Protein AF-A0A382FPF5-F1 (afdb_monomer_lite)

Structure (mmCIF, N/CA/C/O backbone):
data_AF-A0A382FPF5-F1
#
_entry.id   AF-A0A382FPF5-F1
#
loop_
_atom_site.group_PDB
_atom_site.id
_atom_site.type_symbol
_atom_site.label_atom_id
_atom_site.label_alt_id
_atom_site.label_comp_id
_atom_site.label_asym_id
_atom_site.label_entity_id
_atom_site.label_seq_id
_atom_site.pdbx_PDB_ins_code
_atom_site.Cartn_x
_atom_site.Cartn_y
_atom_site.Cartn_z
_atom_site.occupancy
_atom_site.B_iso_or_equiv
_atom_site.auth_seq_id
_atom_site.auth_comp_id
_atom_site.auth_asym_id
_atom_site.auth_atom_id
_atom_site.pdbx_PDB_model_num
ATOM 1 N N . MET A 1 1 ? -4.152 -27.297 6.636 1.00 61.22 1 MET A N 1
ATOM 2 C CA . MET A 1 1 ? -5.321 -27.054 7.513 1.00 61.22 1 MET A CA 1
ATOM 3 C C . MET A 1 1 ? -4.923 -26.526 8.893 1.00 61.22 1 MET A C 1
ATOM 5 O O . MET A 1 1 ? -5.147 -25.351 9.129 1.00 61.22 1 MET A O 1
ATOM 9 N N . GLU A 1 2 ? -4.297 -27.302 9.793 1.00 78.12 2 GLU A N 1
ATOM 10 C CA . GLU A 1 2 ? -3.931 -26.793 11.141 1.00 78.12 2 GLU A CA 1
ATOM 11 C C . GLU A 1 2 ? -2.870 -25.676 11.097 1.00 78.12 2 GLU A C 1
ATOM 13 O O . GLU A 1 2 ? -3.002 -24.655 11.768 1.00 78.12 2 GLU A O 1
ATOM 18 N N . ARG A 1 3 ? -1.859 -25.819 10.226 1.00 80.06 3 ARG A N 1
ATOM 19 C CA . ARG A 1 3 ? -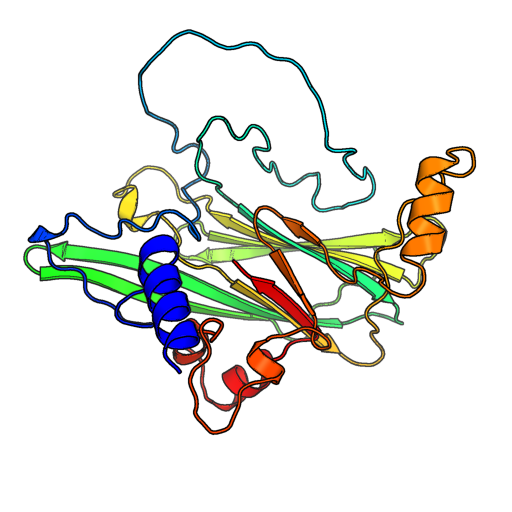0.848 -24.779 9.975 1.00 80.06 3 ARG A CA 1
ATOM 20 C C . ARG A 1 3 ? -1.475 -23.471 9.486 1.00 80.06 3 ARG A C 1
ATOM 22 O O . ARG A 1 3 ? -1.145 -22.417 10.011 1.00 80.06 3 ARG A O 1
ATOM 29 N N . ASP A 1 4 ? -2.352 -23.531 8.491 1.00 76.81 4 ASP A N 1
ATOM 30 C CA . ASP A 1 4 ? -2.906 -22.330 7.847 1.00 76.81 4 ASP A CA 1
ATOM 31 C C . ASP A 1 4 ? -3.826 -21.567 8.802 1.00 76.81 4 ASP A C 1
ATOM 33 O O . ASP A 1 4 ? -3.796 -20.339 8.843 1.00 76.81 4 ASP A O 1
ATOM 37 N N . LEU A 1 5 ? -4.560 -22.297 9.648 1.00 80.44 5 LEU A N 1
ATOM 38 C CA . LEU A 1 5 ? -5.343 -21.723 10.737 1.00 80.44 5 LEU A CA 1
ATOM 39 C C . LEU A 1 5 ? -4.452 -21.000 11.757 1.00 80.44 5 LEU A C 1
ATOM 41 O O . LEU A 1 5 ? -4.742 -19.861 12.116 1.00 80.44 5 LEU A O 1
ATOM 45 N N . LEU A 1 6 ? -3.354 -21.628 12.193 1.00 84.25 6 LEU A N 1
ATOM 46 C CA . LEU A 1 6 ? -2.393 -21.016 13.118 1.00 84.25 6 LEU A CA 1
ATOM 47 C C . LEU A 1 6 ? -1.757 -19.753 12.526 1.00 84.25 6 LEU A C 1
ATOM 49 O O . LEU A 1 6 ? -1.667 -18.733 13.206 1.00 84.25 6 LEU A O 1
ATOM 53 N N . VAL A 1 7 ? -1.346 -19.800 11.256 1.00 84.00 7 VAL A N 1
ATOM 54 C CA . VAL A 1 7 ? -0.761 -18.642 10.564 1.00 84.00 7 VAL A CA 1
ATOM 55 C C . VAL A 1 7 ? -1.797 -17.524 10.414 1.00 84.00 7 VAL A C 1
ATOM 57 O O . VAL A 1 7 ? -1.483 -16.369 10.687 1.00 84.00 7 VAL A O 1
ATOM 60 N N . SER A 1 8 ? -3.039 -17.853 10.052 1.00 81.44 8 SER A N 1
ATOM 61 C CA . SER A 1 8 ? -4.135 -16.884 9.945 1.00 81.44 8 SER A CA 1
ATOM 62 C C . SER A 1 8 ? -4.447 -16.214 11.290 1.00 81.44 8 SER A C 1
ATOM 64 O O . SER A 1 8 ? -4.524 -14.988 11.364 1.00 81.44 8 SER A O 1
ATOM 66 N N . GLN A 1 9 ? -4.535 -16.984 12.379 1.00 84.81 9 GLN A N 1
ATOM 67 C CA . GLN A 1 9 ? -4.752 -16.442 13.726 1.00 84.81 9 GLN A CA 1
ATOM 68 C C . GLN A 1 9 ? -3.588 -15.563 14.192 1.00 84.81 9 GLN A C 1
ATOM 70 O O . GLN A 1 9 ? -3.808 -14.500 14.774 1.00 84.81 9 GLN A O 1
ATOM 75 N N . LEU A 1 10 ? -2.347 -15.979 13.919 1.00 87.31 10 LEU A N 1
ATOM 76 C CA . LEU A 1 10 ? -1.164 -15.187 14.240 1.00 87.31 10 LEU A CA 1
ATOM 77 C C . LEU A 1 10 ? -1.161 -13.862 13.465 1.00 87.31 10 LEU A C 1
ATOM 79 O O . LEU A 1 10 ? -0.953 -12.812 14.072 1.00 87.31 10 LEU A O 1
ATOM 83 N N . ARG A 1 11 ? -1.475 -13.890 12.161 1.00 87.12 11 ARG A N 1
ATOM 84 C CA . ARG A 1 11 ? -1.636 -12.678 11.341 1.00 87.12 11 ARG A CA 1
ATOM 85 C C . ARG A 1 11 ? -2.725 -11.776 11.912 1.00 87.12 11 ARG A C 1
ATOM 87 O O . ARG A 1 11 ? -2.480 -10.591 12.105 1.00 87.12 11 ARG A O 1
ATOM 94 N N . GLY A 1 12 ? -3.890 -12.325 12.252 1.00 85.94 12 GLY A N 1
ATOM 95 C CA . GLY A 1 12 ? -4.979 -11.564 12.867 1.00 85.94 12 GLY A CA 1
ATOM 96 C C . GLY A 1 12 ? -4.564 -10.887 14.176 1.00 85.94 12 GLY A C 1
ATOM 97 O O . GLY A 1 12 ? -4.956 -9.755 14.432 1.00 85.94 12 GLY A O 1
ATOM 98 N N . ASN A 1 13 ? -3.727 -11.533 14.988 1.00 86.56 13 ASN A N 1
ATOM 99 C CA . ASN A 1 13 ? -3.269 -10.970 16.258 1.00 86.56 13 ASN A CA 1
ATOM 100 C C . ASN A 1 13 ? -2.153 -9.929 16.123 1.00 86.56 13 ASN A C 1
ATOM 102 O O . ASN A 1 13 ? -2.084 -9.030 16.958 1.00 86.56 13 ASN A O 1
ATOM 106 N N . ILE A 1 14 ? -1.295 -10.050 15.109 1.00 90.38 14 ILE A N 1
ATOM 107 C CA . ILE A 1 14 ? -0.139 -9.166 14.911 1.00 90.38 14 ILE A CA 1
ATOM 108 C C . ILE A 1 14 ? -0.485 -7.991 13.988 1.00 90.38 14 ILE A C 1
ATOM 110 O O . ILE A 1 14 ? -0.218 -6.842 14.334 1.00 90.38 14 ILE A O 1
ATOM 114 N N . LEU A 1 15 ? -1.076 -8.279 12.830 1.00 90.44 15 LEU A N 1
ATOM 115 C CA . LEU A 1 15 ? -1.381 -7.320 11.767 1.00 90.44 15 LEU A CA 1
ATOM 116 C C . LEU A 1 15 ? -2.844 -6.860 11.811 1.00 90.44 15 LEU A C 1
ATOM 118 O O . LEU A 1 15 ? -3.136 -5.686 11.589 1.00 90.44 15 LEU A O 1
ATOM 122 N N . GLY A 1 16 ? -3.761 -7.786 12.097 1.00 90.50 16 GLY A N 1
ATOM 123 C CA . GLY A 1 16 ? -5.197 -7.545 11.993 1.00 90.50 16 GLY A CA 1
ATOM 124 C C . GLY A 1 16 ? -5.696 -7.352 10.553 1.00 90.50 16 GLY A C 1
ATOM 125 O O . GLY A 1 16 ? -4.941 -7.535 9.599 1.00 90.50 16 GLY A O 1
ATOM 126 N N . PRO A 1 17 ? -6.972 -6.967 10.386 1.00 92.75 17 PRO A N 1
ATOM 127 C CA . PRO A 1 17 ? -8.005 -6.967 11.426 1.00 92.75 17 PRO A CA 1
ATOM 128 C C . PRO A 1 17 ? -8.424 -8.403 11.803 1.00 92.75 17 PRO A C 1
ATOM 130 O O . PRO A 1 17 ? -8.388 -9.299 10.961 1.00 92.75 17 PRO A O 1
ATOM 133 N N . ARG A 1 18 ? -8.841 -8.647 13.054 1.00 90.06 18 ARG A N 1
ATOM 134 C CA . ARG A 1 18 ? -9.308 -9.980 13.502 1.00 90.06 18 ARG A CA 1
ATOM 135 C C . ARG A 1 18 ? -10.737 -10.260 13.037 1.00 90.06 18 ARG A C 1
ATOM 137 O O . ARG A 1 18 ? -11.060 -11.385 12.674 1.00 90.06 18 ARG A O 1
ATOM 144 N N . GLY A 1 19 ? -11.585 -9.235 13.057 1.00 88.56 19 GLY A N 1
ATOM 145 C CA . GLY A 1 19 ? -13.004 -9.286 12.692 1.00 88.56 19 GLY A CA 1
ATOM 146 C C . GLY A 1 19 ? -13.309 -8.980 11.222 1.00 88.56 19 GLY A C 1
ATOM 147 O O . GLY A 1 19 ? -14.453 -8.667 10.908 1.00 88.56 19 GLY A O 1
ATOM 148 N N . GLY A 1 20 ? -12.313 -9.032 10.332 1.00 90.94 20 GLY A N 1
ATOM 149 C CA . GLY A 1 20 ? -12.490 -8.735 8.906 1.00 90.94 20 GLY A CA 1
ATOM 150 C C . GLY A 1 20 ? -12.523 -7.238 8.568 1.00 90.94 20 GLY A C 1
ATOM 151 O O . GLY A 1 20 ? -12.141 -6.386 9.372 1.00 90.94 20 GLY A O 1
ATOM 152 N N . ASN A 1 21 ? -12.952 -6.912 7.346 1.00 93.06 21 ASN A N 1
ATOM 153 C CA . ASN A 1 21 ? -12.856 -5.563 6.767 1.00 93.06 21 ASN A CA 1
ATOM 154 C C . ASN A 1 21 ? -13.668 -4.493 7.525 1.00 93.06 21 ASN A C 1
ATOM 156 O O . ASN A 1 21 ? -13.272 -3.330 7.531 1.00 93.06 21 ASN A O 1
ATOM 160 N N . VAL A 1 22 ? -14.751 -4.874 8.205 1.00 94.69 22 VAL A N 1
ATOM 161 C CA . VAL A 1 22 ? -15.620 -3.979 8.999 1.00 94.69 22 VAL A CA 1
ATOM 162 C C . VAL A 1 22 ? -15.640 -4.349 10.489 1.00 94.69 22 VAL A C 1
ATOM 164 O O . VAL A 1 22 ? -16.678 -4.321 11.142 1.00 94.69 22 VAL A O 1
ATOM 167 N N . GLU A 1 23 ? -14.482 -4.732 11.032 1.00 94.69 23 GLU A N 1
ATOM 168 C CA . GLU A 1 23 ? -14.320 -5.117 12.439 1.00 94.69 23 GLU A CA 1
ATOM 169 C C . GLU A 1 23 ? -14.876 -4.084 13.441 1.00 94.69 23 GLU A C 1
ATOM 171 O O . GLU A 1 23 ? -14.679 -2.874 13.308 1.00 94.69 23 GLU A O 1
ATOM 176 N N . THR A 1 24 ? -15.479 -4.588 14.522 1.00 94.50 24 THR A N 1
ATOM 177 C CA . THR A 1 24 ? -15.824 -3.813 15.721 1.00 94.50 24 THR A CA 1
ATOM 178 C C . THR A 1 24 ? -15.001 -4.292 16.918 1.00 94.50 24 THR A C 1
ATOM 180 O O . THR A 1 24 ? -14.895 -5.493 17.178 1.00 94.50 24 THR A O 1
ATOM 183 N N . ILE A 1 25 ? -14.426 -3.352 17.668 1.00 93.44 25 ILE A N 1
ATOM 184 C CA . ILE A 1 25 ? -13.633 -3.612 18.871 1.00 93.44 25 ILE A CA 1
ATOM 185 C C . ILE A 1 25 ? -14.373 -3.045 20.077 1.00 93.44 25 ILE A C 1
ATOM 187 O O . ILE A 1 25 ? -14.490 -1.833 20.221 1.00 93.44 25 ILE A O 1
ATOM 191 N N . ASP A 1 26 ? -14.812 -3.933 20.966 1.00 91.00 26 ASP A N 1
ATOM 192 C CA . ASP A 1 26 ? -15.458 -3.571 22.226 1.00 91.00 26 ASP A CA 1
ATOM 193 C C . ASP A 1 26 ? -14.557 -2.667 23.087 1.00 91.00 26 ASP A C 1
ATOM 195 O O . ASP A 1 26 ? -13.343 -2.878 23.191 1.00 91.00 26 ASP A O 1
ATOM 199 N N . ARG A 1 27 ? -15.160 -1.679 23.754 1.00 85.94 27 ARG A N 1
ATOM 200 C CA . ARG A 1 27 ? -14.470 -0.735 24.641 1.00 85.94 27 ARG A CA 1
ATOM 201 C C . ARG A 1 27 ? -13.616 -1.418 25.714 1.00 85.94 27 ARG A C 1
ATOM 203 O O . ARG A 1 27 ? -12.549 -0.906 26.051 1.00 85.94 27 ARG A O 1
ATOM 210 N N . SER A 1 28 ? -14.050 -2.563 26.238 1.00 86.06 28 SER A N 1
ATOM 211 C CA . SER A 1 28 ? -13.315 -3.355 27.235 1.00 86.06 28 SER A CA 1
ATOM 212 C C . SER A 1 28 ? -11.932 -3.812 26.758 1.00 86.06 28 SER A C 1
ATOM 214 O O . SER A 1 28 ? -11.064 -4.082 27.586 1.00 86.06 28 SER A O 1
ATOM 216 N N . LYS A 1 29 ? -11.700 -3.851 25.438 1.00 84.31 29 LYS A N 1
ATOM 217 C CA . LYS A 1 29 ? -10.418 -4.221 24.822 1.00 84.31 29 LYS A CA 1
ATOM 218 C C . LYS A 1 29 ? -9.473 -3.034 24.600 1.00 84.31 29 LYS A C 1
ATOM 220 O O . LYS A 1 29 ? -8.348 -3.240 24.170 1.00 84.31 29 LYS A O 1
ATOM 225 N N . GLY A 1 30 ? -9.898 -1.799 24.880 1.00 81.81 30 GLY A N 1
ATOM 226 C CA . GLY A 1 30 ? -9.035 -0.609 24.831 1.00 81.81 30 GLY A CA 1
ATOM 227 C C . GLY A 1 30 ? -8.746 -0.029 23.436 1.00 81.81 30 GLY A C 1
ATOM 228 O O . GLY A 1 30 ? -8.185 1.063 23.359 1.00 81.81 30 GLY A O 1
ATOM 229 N N . GLY A 1 31 ? -9.164 -0.696 22.352 1.00 86.56 31 GLY A N 1
ATOM 230 C CA . GLY A 1 31 ? -9.021 -0.230 20.964 1.00 86.56 31 GLY A CA 1
ATOM 231 C C . GLY A 1 31 ? -8.148 -1.143 20.091 1.00 86.56 31 GLY A C 1
ATOM 232 O O . GLY A 1 31 ? -7.811 -2.246 20.516 1.00 86.56 31 GLY A O 1
ATOM 233 N N . PRO A 1 32 ? -7.812 -0.726 18.854 1.00 89.44 32 PRO A N 1
ATOM 234 C CA . PRO A 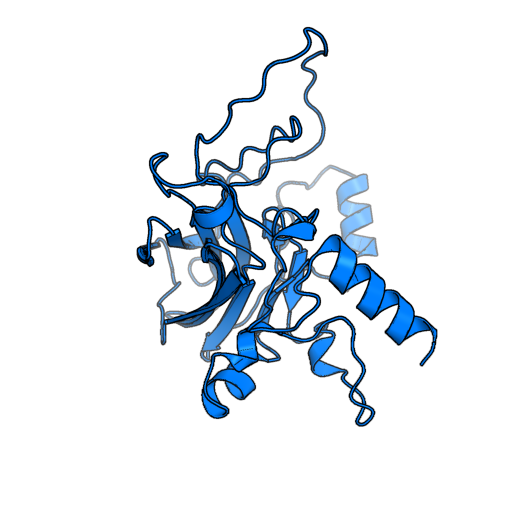1 32 ? -6.964 -1.512 17.960 1.00 89.44 32 PRO A CA 1
ATOM 235 C C . PRO A 1 32 ? -5.526 -1.593 18.494 1.00 89.44 32 PRO A C 1
ATOM 237 O O . PRO A 1 32 ? -4.805 -0.596 18.535 1.00 89.44 32 PRO A O 1
ATOM 240 N N . ASP A 1 33 ? -5.112 -2.800 18.877 1.00 89.12 33 ASP A N 1
ATOM 241 C CA . ASP A 1 33 ? -3.841 -3.123 19.542 1.00 89.12 33 ASP A CA 1
ATOM 242 C C . ASP A 1 33 ? -2.846 -3.868 18.632 1.00 89.12 33 ASP A C 1
ATOM 244 O O . ASP A 1 33 ? -1.934 -4.544 19.108 1.00 89.12 33 ASP A O 1
ATOM 248 N N . TYR A 1 34 ? -3.014 -3.745 17.315 1.00 91.56 34 TYR A N 1
ATOM 249 C CA . TYR A 1 34 ? -2.137 -4.375 16.328 1.00 91.56 34 TYR A CA 1
ATOM 250 C C . TYR A 1 34 ? -0.696 -3.872 16.435 1.00 91.56 34 TYR A C 1
ATOM 252 O O . TYR A 1 34 ? -0.445 -2.686 16.658 1.00 91.56 34 TYR A O 1
ATOM 260 N N . ILE A 1 35 ? 0.249 -4.797 16.263 1.00 87.50 35 ILE A N 1
ATOM 261 C CA . ILE A 1 35 ? 1.688 -4.570 16.448 1.00 87.50 35 ILE A CA 1
ATOM 262 C C . ILE A 1 35 ? 2.321 -4.005 15.172 1.00 87.50 35 ILE A C 1
ATOM 264 O O . ILE A 1 35 ? 3.255 -3.210 15.253 1.00 87.50 35 ILE A O 1
ATOM 268 N N . VAL A 1 36 ? 1.809 -4.387 13.999 1.00 89.62 36 VAL A N 1
ATOM 269 C CA . VAL A 1 36 ? 2.322 -3.960 12.686 1.00 89.62 36 VAL A CA 1
ATOM 270 C C . VAL A 1 36 ? 1.187 -3.544 11.752 1.00 89.62 36 VAL A C 1
ATOM 272 O O . VAL A 1 36 ? 0.010 -3.664 12.089 1.00 89.62 36 VAL A O 1
ATOM 275 N N . GLY A 1 37 ? 1.548 -3.051 10.565 1.00 91.94 37 GLY A N 1
ATOM 276 C CA . GLY A 1 37 ? 0.588 -2.651 9.539 1.00 91.94 37 GLY A CA 1
ATOM 277 C C . GLY A 1 37 ? -0.216 -1.430 9.918 1.00 91.94 37 GLY A C 1
ATOM 278 O O . GLY A 1 37 ? -1.430 -1.409 9.758 1.00 91.94 37 GLY A O 1
ATOM 279 N N . PHE A 1 38 ? 0.445 -0.404 10.437 1.00 93.75 38 PHE A N 1
ATOM 280 C CA . PHE A 1 38 ? -0.188 0.883 10.642 1.00 93.75 38 PHE A CA 1
ATOM 281 C C . PHE A 1 38 ? 0.789 2.030 10.411 1.00 93.75 38 PHE A C 1
ATOM 283 O O . PHE A 1 38 ? 1.996 1.865 10.580 1.00 93.75 38 PHE A O 1
ATOM 290 N N . LEU A 1 39 ? 0.246 3.189 10.040 1.00 93.19 39 LEU A N 1
ATOM 291 C CA . LEU A 1 39 ? 0.979 4.436 9.878 1.00 93.19 39 LEU A CA 1
ATOM 292 C C . LEU A 1 39 ? 0.496 5.445 10.915 1.00 93.19 39 LEU A C 1
ATOM 294 O O . LEU A 1 39 ? -0.671 5.856 10.903 1.00 93.19 39 LEU A O 1
ATOM 298 N N . ASP A 1 40 ? 1.394 5.861 11.799 1.00 91.25 40 ASP A N 1
ATOM 299 C CA . ASP A 1 40 ? 1.142 6.960 12.721 1.00 91.25 40 ASP A CA 1
ATOM 300 C C . ASP A 1 40 ? 1.188 8.309 11.984 1.00 91.25 40 ASP A C 1
ATOM 302 O O . ASP A 1 40 ? 1.881 8.452 10.975 1.00 91.25 40 ASP A O 1
ATOM 306 N N . PRO A 1 41 ? 0.479 9.333 12.486 1.00 89.44 41 PRO A N 1
ATOM 307 C CA . PRO A 1 41 ? 0.604 10.682 11.954 1.00 89.44 41 PRO A CA 1
ATOM 308 C C . PRO A 1 41 ? 2.047 11.185 12.029 1.00 89.44 41 PRO A C 1
ATOM 310 O O . PRO A 1 41 ? 2.710 11.039 13.066 1.00 89.44 41 PRO A O 1
ATOM 313 N N . LEU A 1 42 ? 2.516 11.811 10.949 1.00 82.06 42 LEU A N 1
ATOM 314 C CA . LEU A 1 42 ? 3.829 12.444 10.876 1.00 82.06 42 LEU A CA 1
ATOM 315 C C . LEU A 1 42 ? 4.004 13.445 12.032 1.00 82.06 42 LEU A C 1
ATOM 317 O O . LEU A 1 42 ? 3.192 14.350 12.212 1.00 82.06 42 LEU A O 1
ATOM 321 N N . GLY A 1 43 ? 5.067 13.278 12.825 1.00 67.88 43 GLY A N 1
ATOM 322 C CA . GLY A 1 43 ? 5.370 14.150 13.968 1.00 67.88 43 GLY A CA 1
ATOM 323 C C . GLY A 1 43 ? 4.636 13.819 15.278 1.00 67.88 43 GLY A C 1
ATOM 324 O O . GLY A 1 43 ? 4.749 14.577 16.236 1.00 67.88 43 GLY A O 1
ATOM 325 N N . SER A 1 44 ? 3.918 12.692 15.379 1.00 56.59 44 SER A N 1
ATOM 326 C CA . SER A 1 44 ? 3.175 12.287 16.594 1.00 56.59 44 SER A CA 1
ATOM 327 C C . SER A 1 44 ? 4.029 11.740 17.760 1.00 56.59 44 SER A C 1
ATOM 329 O O . SER A 1 44 ? 3.518 11.048 18.649 1.00 56.59 44 SER A O 1
ATOM 331 N N . THR A 1 45 ? 5.331 12.035 17.796 1.00 52.31 45 THR A N 1
ATOM 332 C CA . THR A 1 45 ? 6.249 11.567 18.843 1.00 52.31 45 THR A CA 1
ATOM 333 C C . THR A 1 45 ? 6.123 12.403 20.116 1.00 52.31 45 THR A C 1
ATOM 335 O O . THR A 1 45 ? 6.837 13.382 20.310 1.00 52.31 45 THR A O 1
ATOM 338 N N . GLN A 1 46 ? 5.251 11.968 21.023 1.00 42.28 46 GLN A N 1
ATOM 339 C CA . GLN A 1 46 ? 5.456 12.148 22.459 1.00 42.28 46 GLN A CA 1
ATOM 340 C C . GLN A 1 46 ? 5.380 10.785 23.151 1.00 42.28 46 GLN A C 1
ATOM 342 O O . GLN A 1 46 ? 4.309 10.189 23.271 1.00 42.28 46 GLN A O 1
ATOM 347 N N . ARG A 1 47 ? 6.533 10.304 23.621 1.00 38.75 47 ARG A N 1
ATOM 348 C CA . ARG A 1 47 ? 6.638 9.467 24.817 1.00 38.75 47 ARG A CA 1
ATOM 349 C C . ARG A 1 47 ? 7.954 9.782 25.523 1.00 38.75 47 ARG A C 1
ATOM 351 O O . ARG A 1 47 ? 9.017 9.721 24.919 1.00 38.75 47 ARG A O 1
ATOM 358 N N . GLU A 1 48 ? 7.827 10.150 26.792 1.00 43.59 48 GLU A N 1
ATOM 359 C CA . GLU A 1 48 ? 8.889 10.250 27.789 1.00 43.59 48 GLU A CA 1
ATOM 360 C C . GLU A 1 48 ? 9.390 8.841 28.130 1.00 43.59 48 GLU A C 1
ATOM 362 O O . GLU A 1 48 ? 8.572 7.987 28.470 1.00 43.59 48 GLU A O 1
ATOM 367 N N . THR A 1 49 ? 10.697 8.583 28.029 1.00 31.25 49 THR A N 1
ATOM 368 C CA . THR A 1 49 ? 11.560 7.968 29.065 1.00 31.25 49 THR A CA 1
ATOM 369 C C . THR A 1 49 ? 12.892 7.502 28.475 1.00 31.25 49 THR A C 1
ATOM 371 O O . THR A 1 49 ? 12.917 6.797 27.473 1.00 31.25 49 THR A O 1
ATOM 374 N N . GLY A 1 50 ? 13.972 7.836 29.189 1.00 27.03 50 GLY A N 1
ATOM 375 C CA . GLY A 1 50 ? 15.204 7.048 29.243 1.00 27.03 50 GLY A CA 1
ATOM 376 C C . GLY A 1 50 ? 16.338 7.515 28.342 1.00 27.03 50 GLY A C 1
ATOM 377 O O . GLY A 1 50 ? 16.451 7.052 27.216 1.00 27.03 50 GLY A O 1
ATOM 378 N N . ASP A 1 51 ? 17.209 8.367 28.887 1.00 36.34 51 ASP A N 1
ATOM 379 C CA . ASP A 1 51 ? 18.610 8.462 28.466 1.00 36.34 51 ASP A CA 1
ATOM 380 C C . ASP A 1 51 ? 19.222 7.056 28.382 1.00 36.34 51 ASP A C 1
ATOM 382 O O . ASP A 1 51 ? 19.319 6.368 29.396 1.00 36.34 51 ASP A O 1
ATOM 386 N N . GLU A 1 52 ? 19.594 6.633 27.177 1.00 34.03 52 GLU A N 1
ATOM 387 C CA . GLU A 1 52 ? 20.883 6.038 26.798 1.00 34.03 52 GLU A CA 1
ATOM 388 C C . GLU A 1 52 ? 20.803 5.570 25.329 1.00 34.03 52 GLU A C 1
ATOM 390 O O . GLU A 1 52 ? 19.721 5.428 24.768 1.00 34.03 52 GLU A O 1
ATOM 395 N N . PHE A 1 53 ? 21.970 5.280 24.748 1.00 26.30 53 PHE A N 1
ATOM 396 C CA . PHE A 1 53 ? 22.206 4.520 23.507 1.00 26.30 53 PHE A CA 1
ATOM 397 C C . PHE A 1 53 ? 22.588 5.294 22.231 1.00 26.30 53 PHE A C 1
ATOM 399 O O . PHE A 1 53 ? 21.792 5.594 21.351 1.00 26.30 53 PHE A O 1
ATOM 406 N N . ILE A 1 54 ? 23.902 5.552 22.167 1.00 26.16 54 ILE A N 1
ATOM 407 C CA . ILE A 1 54 ? 24.852 5.203 21.092 1.00 26.16 54 ILE A CA 1
ATOM 408 C C . ILE A 1 54 ? 24.314 5.290 19.655 1.00 26.16 54 ILE A C 1
ATOM 410 O O . ILE A 1 54 ? 23.668 4.385 19.135 1.00 26.16 54 ILE A O 1
ATOM 414 N N . SER A 1 55 ? 24.743 6.357 18.984 1.00 34.88 55 SER A N 1
ATOM 415 C CA . SER A 1 55 ? 24.777 6.491 17.531 1.00 34.88 55 SER A CA 1
ATOM 416 C C . SER A 1 55 ? 26.014 5.789 16.965 1.00 34.88 55 SER A C 1
ATOM 418 O O . SER A 1 55 ? 27.115 6.309 17.125 1.00 34.88 55 SER A O 1
ATOM 420 N N . GLU A 1 56 ? 25.831 4.694 16.227 1.00 29.22 56 GLU A N 1
ATOM 421 C CA . GLU A 1 56 ? 26.792 4.210 15.226 1.00 29.22 56 GLU A CA 1
ATOM 422 C C . GLU A 1 56 ? 26.044 3.661 13.998 1.00 29.22 56 GLU A C 1
ATOM 424 O O . GLU A 1 56 ? 25.201 2.772 14.086 1.00 29.22 56 GLU A O 1
ATOM 429 N N . HIS A 1 57 ? 26.338 4.246 12.836 1.00 43.47 57 HIS A N 1
ATOM 430 C CA . HIS A 1 57 ? 25.831 3.851 11.525 1.00 43.47 57 HIS A CA 1
ATOM 431 C C . HIS A 1 57 ? 26.263 2.427 11.139 1.00 43.47 57 HIS A C 1
ATOM 433 O O . HIS A 1 57 ? 27.458 2.149 11.164 1.00 43.47 57 HIS A O 1
ATOM 439 N N . ALA A 1 58 ? 25.347 1.583 10.642 1.00 28.16 58 ALA A N 1
ATOM 440 C CA . ALA A 1 58 ? 25.694 0.466 9.750 1.00 28.16 58 ALA A CA 1
ATOM 441 C C . ALA A 1 58 ? 24.457 -0.167 9.074 1.00 28.16 58 ALA A C 1
ATOM 443 O O . ALA A 1 58 ? 23.622 -0.757 9.752 1.00 28.16 58 ALA A O 1
ATOM 444 N N . GLY A 1 59 ? 24.385 -0.141 7.731 1.00 28.28 59 GLY A N 1
ATOM 445 C CA . GLY A 1 59 ? 23.781 -1.266 6.991 1.00 28.28 59 GLY A CA 1
ATOM 446 C C . GLY A 1 59 ? 22.890 -1.002 5.771 1.00 28.28 59 GLY A C 1
ATOM 447 O O . GLY A 1 59 ? 22.594 -1.957 5.053 1.00 28.28 59 GLY A O 1
ATOM 448 N N . HIS A 1 60 ? 22.469 0.226 5.467 1.00 37.34 60 HIS A N 1
ATOM 449 C CA . HIS A 1 60 ? 21.766 0.496 4.207 1.00 37.34 60 HIS A CA 1
ATOM 450 C C . HIS A 1 60 ? 22.585 1.435 3.335 1.00 37.34 60 HIS A C 1
ATOM 452 O O . HIS A 1 60 ? 22.701 2.622 3.612 1.00 37.34 60 HIS A O 1
ATOM 458 N N . ARG A 1 61 ? 23.163 0.874 2.264 1.00 37.62 61 ARG A N 1
ATOM 459 C CA . ARG A 1 61 ? 23.488 1.661 1.077 1.00 37.62 61 ARG A CA 1
ATOM 460 C C . ARG A 1 61 ? 22.150 2.214 0.581 1.00 37.62 61 ARG A C 1
ATOM 462 O O . ARG A 1 61 ? 21.356 1.457 0.025 1.00 37.62 61 ARG A O 1
ATOM 469 N N . SER A 1 62 ? 21.860 3.475 0.888 1.00 44.41 62 SER A N 1
ATOM 470 C CA . SER A 1 62 ? 20.836 4.233 0.179 1.00 44.41 62 SER A CA 1
ATOM 471 C C . SER A 1 62 ? 21.195 4.172 -1.301 1.00 44.41 62 SER A C 1
ATOM 473 O O . SER A 1 62 ? 22.348 4.406 -1.663 1.00 44.41 62 SER A O 1
ATOM 475 N N . ASP A 1 63 ? 20.254 3.754 -2.144 1.00 53.97 63 ASP A N 1
ATOM 476 C CA . ASP A 1 63 ? 20.431 3.876 -3.584 1.00 53.97 63 ASP A CA 1
ATOM 477 C C . ASP A 1 63 ? 20.113 5.339 -3.925 1.00 53.97 63 ASP A C 1
ATOM 479 O O . ASP A 1 63 ? 18.937 5.712 -3.909 1.00 53.97 63 ASP A O 1
ATOM 483 N N . PRO A 1 64 ? 21.120 6.183 -4.226 1.00 49.16 64 PRO A N 1
ATOM 484 C CA . PRO A 1 64 ? 20.906 7.607 -4.478 1.00 49.16 64 PRO A CA 1
ATOM 485 C C . PRO A 1 64 ? 20.071 7.856 -5.743 1.00 49.16 64 PRO A C 1
ATOM 487 O O . PRO A 1 64 ? 19.698 8.995 -6.020 1.00 49.16 64 PRO A O 1
ATOM 490 N N . THR A 1 65 ? 19.796 6.809 -6.529 1.00 52.75 65 THR A N 1
ATOM 491 C CA . THR A 1 65 ? 18.939 6.858 -7.712 1.00 52.75 65 THR A CA 1
ATOM 492 C C . THR A 1 65 ? 17.491 6.442 -7.422 1.00 52.75 65 THR A C 1
ATOM 494 O O . THR A 1 65 ? 16.679 6.412 -8.344 1.00 52.75 65 THR A O 1
ATOM 497 N N . ASP A 1 66 ? 17.116 6.075 -6.185 1.00 59.03 66 ASP A N 1
ATOM 498 C CA . ASP A 1 66 ? 15.710 5.822 -5.825 1.00 59.03 66 ASP A CA 1
ATOM 499 C C . ASP A 1 66 ? 14.980 7.156 -5.587 1.00 59.03 66 ASP A C 1
ATOM 501 O O . ASP A 1 66 ? 15.270 7.847 -4.609 1.00 59.03 66 ASP A O 1
ATOM 505 N N . PRO A 1 67 ? 13.986 7.539 -6.416 1.00 54.22 67 PRO A N 1
ATOM 506 C CA . PRO A 1 67 ? 13.225 8.769 -6.188 1.00 54.22 67 PRO A CA 1
ATOM 507 C C . PRO A 1 67 ? 12.385 8.717 -4.894 1.00 54.22 67 PRO A C 1
ATOM 509 O O . PRO A 1 67 ? 11.846 9.740 -4.442 1.00 54.22 67 PRO A O 1
ATOM 512 N N . GLY A 1 68 ? 12.278 7.536 -4.277 1.00 52.25 68 GLY A N 1
ATOM 513 C CA . GLY A 1 68 ? 11.733 7.313 -2.947 1.00 52.25 68 GLY A CA 1
ATOM 514 C C . GLY A 1 68 ? 12.634 7.740 -1.788 1.00 52.25 68 GLY A C 1
ATOM 515 O O . GLY A 1 68 ? 12.106 8.010 -0.715 1.00 52.25 68 GLY A O 1
ATOM 516 N N . ASP A 1 69 ? 13.942 7.913 -2.000 1.00 53.81 69 ASP A N 1
ATOM 517 C CA . ASP A 1 69 ? 14.908 8.266 -0.942 1.00 53.81 69 ASP A CA 1
ATOM 518 C C . ASP A 1 69 ? 14.695 9.701 -0.402 1.00 53.81 69 ASP A C 1
ATOM 520 O O . ASP A 1 69 ? 15.123 10.053 0.693 1.00 53.81 69 ASP A O 1
ATOM 524 N N . HIS A 1 70 ? 13.958 10.548 -1.139 1.00 46.91 70 HIS A N 1
ATOM 525 C CA . HIS A 1 70 ? 13.538 11.883 -0.680 1.00 46.91 70 HIS A CA 1
ATOM 526 C C . HIS A 1 70 ? 12.212 11.891 0.098 1.00 46.91 70 HIS A C 1
ATOM 528 O O . HIS A 1 70 ? 11.740 12.954 0.512 1.00 46.91 70 HIS A O 1
ATOM 534 N N . VAL A 1 71 ? 11.521 10.754 0.223 1.00 49.91 71 VAL A N 1
ATOM 535 C CA . VAL A 1 71 ? 10.490 10.619 1.257 1.00 49.91 71 VAL A CA 1
ATOM 536 C C . VAL A 1 71 ? 11.263 10.451 2.555 1.00 49.91 71 VAL A C 1
ATOM 538 O O . VAL A 1 71 ? 12.105 9.568 2.635 1.00 49.91 71 VAL A O 1
ATOM 541 N N . VAL A 1 72 ? 11.025 11.312 3.552 1.00 50.84 72 VAL A N 1
ATOM 542 C CA . VAL A 1 72 ? 11.616 11.130 4.886 1.00 50.84 72 VAL A CA 1
ATOM 543 C C . VAL A 1 72 ? 10.993 9.874 5.485 1.00 50.84 72 VAL A C 1
ATOM 545 O O . VAL A 1 72 ? 9.979 9.913 6.180 1.00 50.84 72 VAL A O 1
ATOM 548 N N . ILE A 1 73 ? 11.572 8.741 5.123 1.00 50.97 73 ILE A N 1
ATOM 549 C CA . ILE A 1 73 ? 11.439 7.487 5.822 1.00 50.97 73 ILE A CA 1
ATOM 550 C C . ILE A 1 73 ? 12.287 7.716 7.063 1.00 50.97 73 ILE A C 1
ATOM 552 O O . ILE A 1 73 ? 13.498 7.895 6.956 1.00 50.97 73 ILE A O 1
ATOM 556 N N . ASP A 1 74 ? 11.651 7.815 8.227 1.00 48.22 74 ASP A N 1
ATOM 557 C CA . ASP A 1 74 ? 12.377 7.838 9.494 1.00 48.22 74 ASP A CA 1
ATOM 558 C C . ASP A 1 74 ? 13.018 6.451 9.661 1.00 48.22 74 ASP A C 1
ATOM 560 O O . ASP A 1 74 ? 12.439 5.528 10.229 1.00 48.22 74 ASP A O 1
ATOM 564 N N . THR A 1 75 ? 14.170 6.251 9.015 1.00 42.16 75 THR A N 1
ATOM 565 C CA . THR A 1 75 ? 14.942 5.004 9.046 1.00 42.16 75 THR A CA 1
ATOM 566 C C . THR A 1 75 ? 15.603 4.800 10.400 1.00 42.16 75 THR A C 1
ATOM 568 O O . THR A 1 75 ? 16.100 3.709 10.680 1.00 42.16 75 THR A O 1
ATOM 571 N N . ASN A 1 76 ? 15.585 5.823 11.259 1.00 43.59 76 ASN A N 1
ATOM 572 C CA . ASN A 1 76 ? 15.849 5.662 12.671 1.00 43.59 76 ASN A CA 1
ATOM 573 C C . ASN A 1 76 ? 14.659 4.918 13.281 1.00 43.59 76 ASN A C 1
ATOM 575 O O . ASN A 1 76 ? 13.714 5.508 13.805 1.00 43.59 76 ASN A O 1
ATOM 579 N N . PHE A 1 77 ? 14.718 3.587 13.218 1.00 49.56 77 PHE A N 1
ATOM 580 C CA . PHE A 1 77 ? 13.849 2.694 13.976 1.00 49.56 77 PHE A CA 1
ATOM 581 C C . PHE A 1 77 ? 14.183 2.811 15.476 1.00 49.56 77 PHE A C 1
ATOM 583 O O . PHE A 1 77 ? 14.627 1.875 16.127 1.00 49.56 77 PHE A O 1
ATOM 590 N N . GLU A 1 78 ? 13.969 3.994 16.048 1.00 51.72 78 GLU A N 1
ATOM 591 C CA . GLU A 1 78 ? 14.061 4.313 17.476 1.00 51.72 78 GLU A CA 1
ATOM 592 C C . GLU A 1 78 ? 12.769 3.867 18.194 1.00 51.72 78 GLU A C 1
ATOM 594 O O . GLU A 1 78 ? 12.236 4.564 19.055 1.00 51.72 78 GLU A O 1
ATOM 599 N N . GLY A 1 79 ? 12.170 2.750 17.759 1.00 61.00 79 GLY A N 1
ATOM 600 C CA . GLY A 1 79 ? 10.854 2.294 18.222 1.00 61.00 79 GLY A CA 1
ATOM 601 C C . GLY A 1 79 ? 9.684 3.215 17.841 1.00 61.00 79 GLY A C 1
ATOM 602 O O . GLY A 1 79 ? 8.574 3.045 18.352 1.00 61.00 79 GLY A O 1
ATOM 603 N N . LYS A 1 80 ? 9.906 4.194 16.953 1.00 71.75 80 LYS A N 1
ATOM 604 C CA . LYS A 1 80 ? 8.866 5.092 16.440 1.00 71.75 80 LYS A CA 1
ATOM 605 C C . LYS A 1 80 ? 8.057 4.381 15.355 1.00 71.75 80 LYS A C 1
ATOM 607 O O . LYS A 1 80 ? 8.647 3.858 14.410 1.00 71.75 80 LYS A O 1
ATOM 612 N N . PRO A 1 81 ? 6.718 4.360 15.450 1.00 82.19 81 PRO A N 1
ATOM 613 C CA . PRO A 1 81 ? 5.916 3.805 14.378 1.00 82.19 81 PRO A CA 1
ATOM 614 C C . PRO A 1 81 ? 6.060 4.615 13.085 1.00 82.19 81 PRO A C 1
ATOM 616 O O . PRO A 1 81 ? 6.178 5.844 13.143 1.00 82.19 81 PRO A O 1
ATOM 619 N N . PRO A 1 82 ? 6.032 3.949 11.921 1.00 89.00 82 PRO A N 1
ATOM 620 C CA . PRO A 1 82 ? 6.235 4.618 10.649 1.00 89.00 82 PRO A CA 1
ATOM 621 C C . PRO A 1 82 ? 5.070 5.554 10.333 1.00 89.00 82 PRO A C 1
ATOM 623 O O . PRO A 1 82 ? 3.936 5.308 10.731 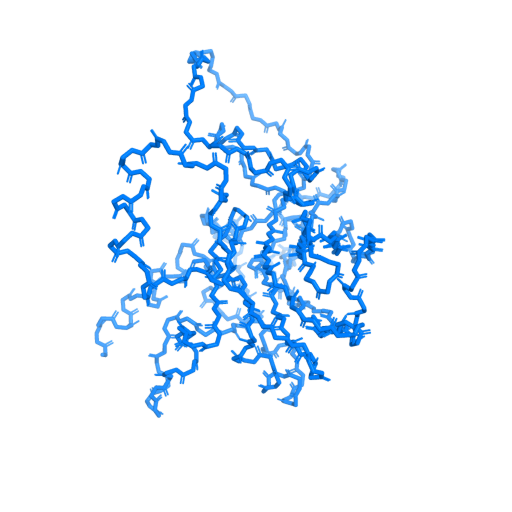1.00 89.00 82 PRO A O 1
ATOM 626 N N . SER A 1 83 ? 5.341 6.617 9.579 1.00 91.50 83 SER A N 1
ATOM 627 C CA . SER A 1 83 ? 4.307 7.515 9.035 1.00 91.50 83 SER A CA 1
ATOM 628 C C . SER A 1 83 ? 4.118 7.359 7.530 1.00 91.50 83 SER A C 1
ATOM 630 O O . SER A 1 83 ? 3.235 7.983 6.946 1.00 91.50 83 SER A O 1
ATOM 632 N N . SER A 1 84 ? 4.924 6.514 6.890 1.00 93.06 84 SER A N 1
ATOM 633 C CA . SER A 1 84 ? 4.792 6.183 5.480 1.00 93.06 84 SER A CA 1
ATOM 634 C C . SER A 1 84 ? 5.125 4.723 5.207 1.00 93.06 84 SER A C 1
ATOM 636 O O . SER A 1 84 ? 5.800 4.066 5.997 1.00 93.06 84 SER A O 1
ATOM 638 N N . MET A 1 85 ? 4.628 4.226 4.083 1.00 95.06 85 MET A N 1
ATOM 639 C CA . MET A 1 85 ? 5.030 2.958 3.484 1.00 95.06 85 MET A CA 1
ATOM 640 C C . MET A 1 85 ? 4.975 3.083 1.967 1.00 95.06 85 MET A C 1
ATOM 642 O O . MET A 1 85 ? 4.356 4.018 1.451 1.00 95.06 85 MET A O 1
ATOM 646 N N . GLY A 1 86 ? 5.603 2.163 1.244 1.00 96.50 86 GLY A N 1
ATOM 647 C CA . GLY A 1 86 ? 5.605 2.244 -0.209 1.00 96.50 86 GLY A CA 1
ATOM 648 C C . GLY A 1 86 ? 6.236 1.067 -0.926 1.00 96.50 86 GLY A C 1
ATOM 649 O O . GLY A 1 86 ? 6.673 0.094 -0.313 1.00 96.50 86 GLY A O 1
ATOM 650 N N . VAL A 1 87 ? 6.294 1.188 -2.247 1.00 95.94 87 VAL A N 1
ATOM 651 C CA . VAL A 1 87 ? 6.939 0.230 -3.142 1.00 95.94 87 VAL A CA 1
ATOM 652 C C . VAL A 1 87 ? 7.639 0.962 -4.284 1.00 95.94 87 VAL A C 1
ATOM 654 O O . VAL A 1 87 ? 7.076 1.891 -4.862 1.00 95.94 87 VAL A O 1
ATOM 657 N N . SER A 1 88 ? 8.858 0.531 -4.599 1.00 95.69 88 SER A N 1
ATOM 658 C CA . SER A 1 88 ? 9.607 0.934 -5.788 1.00 95.69 88 SER A CA 1
ATOM 659 C C . SER A 1 88 ? 9.758 -0.247 -6.743 1.00 95.69 88 SER A C 1
ATOM 661 O O . SER A 1 88 ? 9.949 -1.383 -6.307 1.00 95.69 88 SER A O 1
ATOM 663 N N . PHE A 1 89 ? 9.713 0.018 -8.041 1.00 95.19 89 PHE A N 1
ATOM 664 C CA . PHE A 1 89 ? 9.960 -0.957 -9.101 1.00 95.19 89 PHE A CA 1
ATOM 665 C C . PHE A 1 89 ? 10.495 -0.255 -10.355 1.00 95.19 89 PHE A C 1
ATOM 667 O O . PHE A 1 89 ? 10.555 0.974 -10.417 1.00 95.19 89 PHE A O 1
ATOM 674 N N . ILE A 1 90 ? 10.940 -1.027 -11.344 1.00 94.06 90 ILE A N 1
ATOM 675 C CA . ILE A 1 90 ? 11.456 -0.500 -12.611 1.00 94.06 90 ILE A CA 1
ATOM 676 C C . ILE A 1 90 ? 10.540 -0.963 -13.731 1.00 94.06 90 ILE A C 1
ATOM 678 O O . ILE A 1 90 ? 10.207 -2.144 -13.804 1.00 94.06 90 ILE A O 1
ATOM 682 N N . VAL A 1 91 ? 10.168 -0.037 -14.607 1.00 94.50 91 VAL A N 1
ATOM 683 C CA . VAL A 1 91 ? 9.397 -0.335 -15.811 1.00 94.50 91 VAL A CA 1
ATOM 684 C C . VAL A 1 91 ? 10.143 0.087 -17.062 1.00 94.50 91 VAL A C 1
ATOM 686 O O . VAL A 1 91 ? 10.863 1.086 -17.040 1.00 94.50 91 VAL A O 1
ATOM 689 N N . SER A 1 92 ? 9.932 -0.638 -18.152 1.00 92.94 92 SER A N 1
ATOM 690 C CA . SER A 1 92 ? 10.292 -0.210 -19.504 1.00 92.94 92 SER A CA 1
ATOM 691 C C . SER A 1 92 ? 9.051 -0.020 -20.364 1.00 92.94 92 SER A C 1
ATOM 693 O O . SER A 1 92 ? 8.032 -0.682 -20.167 1.00 92.94 92 SER A O 1
ATOM 695 N N . GLY A 1 93 ? 9.132 0.890 -21.332 1.00 87.81 93 GLY A N 1
ATOM 696 C CA . GLY A 1 93 ? 8.090 1.066 -22.339 1.00 87.81 93 GLY A CA 1
ATOM 697 C C . GLY A 1 93 ? 8.082 2.460 -22.954 1.00 87.81 93 GLY A C 1
ATOM 698 O O . GLY A 1 93 ? 8.641 3.410 -22.411 1.00 87.81 93 GLY A O 1
ATOM 699 N N . VAL A 1 94 ? 7.400 2.599 -24.091 1.00 83.88 94 VAL A N 1
ATOM 700 C CA . VAL A 1 94 ? 7.129 3.912 -24.690 1.00 83.88 94 VAL A CA 1
ATOM 701 C C . VAL A 1 94 ? 5.916 4.508 -23.981 1.00 83.88 94 VAL A C 1
ATOM 703 O O . VAL A 1 94 ? 4.816 3.985 -24.129 1.00 83.88 94 VAL A O 1
ATOM 706 N N . SER A 1 95 ? 6.124 5.586 -23.218 1.00 85.81 95 SER A N 1
ATOM 707 C CA . SER A 1 95 ? 5.092 6.218 -22.375 1.00 85.81 95 SER A CA 1
ATOM 708 C C . SER A 1 95 ? 4.388 5.215 -21.443 1.00 85.81 95 SER A C 1
ATOM 710 O O . SER A 1 95 ? 3.188 4.992 -21.586 1.00 85.81 95 SER A O 1
ATOM 712 N N . PRO A 1 96 ? 5.117 4.580 -20.505 1.00 92.00 96 PRO A N 1
ATOM 713 C CA . PRO A 1 96 ? 4.549 3.551 -19.645 1.00 92.00 96 PRO A CA 1
ATOM 714 C C . PRO A 1 96 ? 3.440 4.131 -18.763 1.00 92.00 96 PRO A C 1
ATOM 716 O O . PRO A 1 96 ? 3.606 5.191 -18.150 1.00 92.00 96 PRO A O 1
ATOM 719 N N . GLU A 1 97 ? 2.328 3.406 -18.688 1.00 94.75 97 GLU A N 1
ATOM 720 C CA . GLU A 1 97 ? 1.174 3.712 -17.847 1.00 94.75 97 GLU A CA 1
ATOM 721 C C . GLU A 1 97 ? 0.951 2.595 -16.823 1.00 94.75 97 GLU A C 1
ATOM 723 O O . GLU A 1 97 ? 1.233 1.421 -17.082 1.00 94.75 97 GLU A O 1
ATOM 728 N N . VAL A 1 98 ? 0.414 2.960 -15.660 1.00 96.62 98 VAL A N 1
ATOM 729 C CA . VAL A 1 98 ? 0.038 2.015 -14.602 1.00 96.62 98 VAL A CA 1
ATOM 730 C C . VAL A 1 98 ? -1.348 2.322 -14.044 1.00 96.62 98 VAL A C 1
ATOM 732 O O . VAL A 1 98 ? -1.801 3.467 -14.057 1.00 96.62 98 VAL A O 1
ATOM 735 N N . GLU A 1 99 ? -2.016 1.305 -13.515 1.00 97.44 99 GLU A N 1
ATOM 736 C CA . GLU A 1 99 ? -3.184 1.465 -12.648 1.00 97.44 99 GLU A CA 1
ATOM 737 C C . GLU A 1 99 ? -2.781 1.207 -11.210 1.00 97.44 99 GLU A C 1
ATOM 739 O O . GLU A 1 99 ? -2.041 0.268 -10.925 1.00 97.44 99 GLU A O 1
ATOM 744 N N . ILE A 1 100 ? -3.281 2.028 -10.294 1.00 98.19 100 ILE A N 1
ATOM 745 C CA . ILE A 1 100 ? -2.932 1.950 -8.880 1.00 98.19 100 ILE A CA 1
ATOM 746 C C . ILE A 1 100 ? -4.213 1.798 -8.079 1.00 98.19 100 ILE A C 1
ATOM 748 O O . ILE A 1 100 ? -5.099 2.643 -8.169 1.00 98.19 100 ILE A O 1
ATOM 752 N N . CYS A 1 101 ? -4.279 0.766 -7.247 1.00 98.50 101 CYS A N 1
ATOM 753 C CA . CYS A 1 101 ? -5.263 0.642 -6.187 1.00 98.50 101 CYS A CA 1
ATOM 754 C C . CYS A 1 101 ? -4.557 0.777 -4.840 1.00 98.50 101 CYS A C 1
ATOM 756 O O . CYS A 1 101 ? -3.626 0.029 -4.535 1.00 98.50 101 CYS A O 1
ATOM 758 N N . ALA A 1 102 ? -5.000 1.733 -4.032 1.00 98.19 102 ALA A N 1
ATOM 759 C CA . ALA A 1 102 ? -4.575 1.851 -2.649 1.00 98.19 102 ALA A CA 1
ATOM 760 C C . ALA A 1 102 ? -5.775 1.628 -1.727 1.00 98.19 102 ALA A C 1
ATOM 762 O O . ALA A 1 102 ? -6.820 2.250 -1.908 1.00 98.19 102 ALA A O 1
ATOM 763 N N . THR A 1 103 ? -5.614 0.760 -0.731 1.00 98.06 103 THR A N 1
ATOM 764 C CA . THR A 1 103 ? -6.616 0.493 0.311 1.00 98.06 103 THR A CA 1
ATOM 765 C C . THR A 1 103 ? -6.036 0.768 1.681 1.00 98.06 103 THR A C 1
ATOM 767 O O . THR A 1 103 ? -4.841 0.583 1.889 1.00 98.06 103 THR A O 1
ATOM 770 N N . TRP A 1 104 ? -6.868 1.199 2.620 1.00 97.38 104 TRP A N 1
ATOM 771 C CA . TRP A 1 104 ? -6.494 1.399 4.017 1.00 97.38 104 TRP A CA 1
ATOM 772 C C . TRP A 1 104 ? -7.742 1.403 4.897 1.00 97.38 104 TRP A C 1
ATOM 774 O O . TRP A 1 104 ? -8.865 1.395 4.400 1.00 97.38 104 TRP A O 1
ATOM 784 N N . ALA A 1 105 ? -7.564 1.496 6.212 1.00 96.81 105 ALA A N 1
ATOM 785 C CA . ALA A 1 105 ? -8.671 1.753 7.121 1.00 96.81 105 ALA A CA 1
ATOM 786 C C . ALA A 1 105 ? -8.319 2.716 8.248 1.00 96.81 105 ALA A C 1
ATOM 788 O O . ALA A 1 105 ? -7.151 2.968 8.551 1.00 96.81 105 ALA A O 1
ATOM 789 N N . ARG A 1 106 ? -9.359 3.228 8.904 1.00 95.38 106 ARG A N 1
ATOM 790 C CA . ARG A 1 106 ? -9.264 3.945 10.180 1.00 95.38 106 ARG A CA 1
ATOM 791 C C . ARG A 1 106 ? -10.275 3.366 11.159 1.00 95.38 106 ARG A C 1
ATOM 793 O O . ARG A 1 106 ? -11.327 2.885 10.748 1.00 95.38 106 ARG A O 1
ATOM 800 N N . TYR A 1 107 ? -9.965 3.424 12.449 1.00 94.81 107 TYR A N 1
ATOM 801 C CA . TYR A 1 107 ? -10.928 3.101 13.499 1.00 94.81 107 TYR A CA 1
ATOM 802 C C . TYR A 1 107 ? -11.535 4.391 14.031 1.00 94.81 107 TYR A C 1
ATOM 804 O O . TYR A 1 107 ? -10.799 5.290 14.435 1.00 94.81 107 TYR A O 1
ATOM 812 N N . LYS A 1 108 ? -12.863 4.478 14.061 1.00 92.56 108 LYS A N 1
ATOM 813 C CA . LYS A 1 108 ? -13.582 5.587 14.697 1.00 92.56 108 LYS A CA 1
ATOM 814 C C . LYS A 1 108 ? -14.149 5.156 16.036 1.00 92.56 108 LYS A C 1
ATOM 816 O O . LYS A 1 108 ? -14.635 4.034 16.166 1.00 92.56 108 LYS A O 1
ATOM 821 N N . SER A 1 109 ? -14.087 6.041 17.025 1.00 89.88 109 SER A N 1
ATOM 822 C CA . SER A 1 109 ? -14.758 5.829 18.302 1.00 89.88 109 SER A CA 1
ATOM 823 C C . SER A 1 109 ? -16.274 5.947 18.130 1.00 89.88 109 SER A C 1
ATOM 825 O O . SER A 1 109 ? -16.781 6.975 17.681 1.00 89.88 109 SER A O 1
ATOM 827 N N . CYS A 1 110 ? -16.999 4.912 18.544 1.00 88.19 110 CYS A N 1
ATOM 828 C CA . CYS A 1 110 ? -18.462 4.851 18.580 1.00 88.19 110 CYS A CA 1
ATOM 829 C C . CYS A 1 110 ? -18.997 5.040 20.014 1.00 88.19 110 CYS A C 1
ATOM 831 O O . CYS A 1 110 ? -20.065 4.551 20.375 1.00 88.19 110 CYS A O 1
ATOM 833 N N . GLY A 1 111 ? -18.247 5.743 20.872 1.00 81.62 111 GLY A N 1
ATOM 834 C CA . GLY A 1 111 ? -18.665 6.052 22.241 1.00 81.62 111 GLY A CA 1
ATOM 835 C C . GLY A 1 111 ? -18.622 4.837 23.173 1.00 81.62 111 GLY A C 1
ATOM 836 O O . GLY A 1 111 ? -17.545 4.343 23.511 1.00 81.62 111 GLY A O 1
ATOM 837 N N . GLU A 1 112 ? -19.782 4.393 23.662 1.00 78.06 112 GLU A N 1
ATOM 838 C CA . GLU A 1 112 ? -19.869 3.234 24.568 1.00 78.06 112 GLU A CA 1
ATOM 839 C C . GLU A 1 112 ? -19.687 1.893 23.843 1.00 78.06 112 GLU A C 1
ATOM 841 O O . GLU A 1 112 ? -19.252 0.931 24.470 1.00 78.06 112 GLU A O 1
ATOM 846 N N . GLU A 1 113 ? -19.910 1.852 22.525 1.00 77.38 113 GLU A N 1
ATOM 847 C CA . GLU A 1 113 ? -19.814 0.634 21.703 1.00 77.38 113 GLU A CA 1
ATOM 848 C C . GLU A 1 113 ? -18.367 0.254 21.329 1.00 77.38 113 GLU A C 1
ATOM 850 O O . GLU A 1 113 ? -18.116 -0.831 20.807 1.00 77.38 113 GLU A O 1
ATOM 855 N N . GLY A 1 114 ? -17.391 1.116 21.642 1.00 91.12 114 GLY A N 1
ATOM 856 C CA . GLY A 1 114 ? -15.974 0.890 21.358 1.00 91.12 114 GLY A CA 1
ATOM 857 C C . GLY A 1 114 ? -15.523 1.535 20.049 1.00 91.12 114 GLY A C 1
ATOM 858 O O . GLY A 1 114 ? -15.775 2.719 19.835 1.00 91.12 114 GLY A O 1
ATOM 859 N N . PHE A 1 115 ? -14.810 0.792 19.202 1.00 94.44 115 PHE A N 1
ATOM 860 C CA . PHE A 1 115 ? -14.261 1.286 17.937 1.00 94.44 115 PHE A 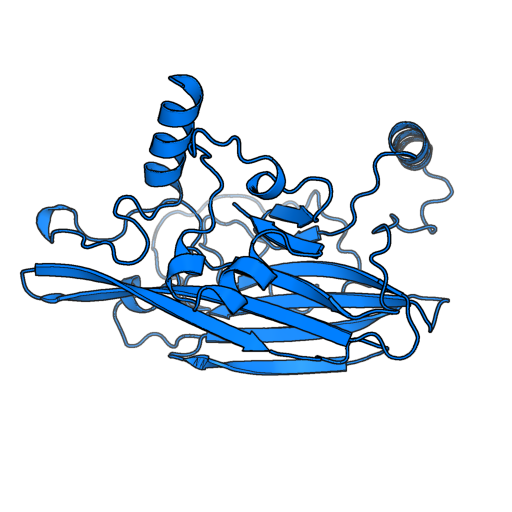CA 1
ATOM 861 C C . PHE A 1 115 ? -14.800 0.509 16.739 1.00 94.44 115 PHE A C 1
ATOM 863 O O . PHE A 1 115 ? -14.839 -0.721 16.764 1.00 94.44 115 PHE A O 1
ATOM 870 N N . GLN A 1 116 ? -15.118 1.217 15.659 1.00 95.50 116 GLN A N 1
ATOM 871 C CA . GLN A 1 116 ? -15.535 0.628 14.390 1.00 95.50 116 GLN A CA 1
ATOM 872 C C . GLN A 1 116 ? -14.494 0.896 13.305 1.00 95.50 116 GLN A C 1
ATOM 874 O O . GLN A 1 116 ? -14.068 2.037 13.111 1.00 95.50 116 GLN A O 1
ATOM 879 N N . ARG A 1 117 ? -14.081 -0.160 12.601 1.00 96.00 117 ARG A N 1
ATOM 880 C CA . ARG A 1 117 ? -13.185 -0.079 11.448 1.00 96.00 117 ARG A CA 1
ATOM 881 C C . ARG A 1 117 ? -13.946 0.413 10.220 1.00 96.00 117 ARG A C 1
ATOM 883 O O . ARG A 1 117 ? -14.968 -0.158 9.848 1.00 96.00 117 ARG A O 1
ATOM 890 N N . GLU A 1 118 ? -13.405 1.422 9.555 1.00 96.19 118 GLU A N 1
ATOM 891 C CA . GLU A 1 118 ? -13.893 1.927 8.275 1.00 96.19 118 GLU A CA 1
ATOM 892 C C . GLU A 1 118 ? -12.848 1.669 7.181 1.00 96.19 118 GLU A C 1
ATOM 894 O O . GLU A 1 118 ? -11.834 2.376 7.153 1.00 96.19 118 GLU A O 1
ATOM 899 N N . PRO A 1 119 ? -13.061 0.677 6.294 1.00 97.12 119 PRO A N 1
ATOM 900 C CA . PRO A 1 119 ? -12.207 0.465 5.133 1.00 97.12 119 PRO A CA 1
ATOM 901 C C . PRO A 1 119 ? -12.433 1.563 4.092 1.00 97.12 119 PRO A C 1
ATOM 903 O O . PRO A 1 119 ? -13.538 2.086 3.943 1.00 97.12 119 PRO A O 1
ATOM 906 N N . ARG A 1 120 ? -11.370 1.914 3.375 1.00 97.00 120 ARG A N 1
ATOM 907 C CA . ARG A 1 120 ? -11.305 2.999 2.398 1.00 97.00 120 ARG A CA 1
ATOM 908 C C . ARG A 1 120 ? -10.403 2.591 1.243 1.00 97.00 120 ARG A C 1
ATOM 910 O O . ARG A 1 120 ? -9.495 1.774 1.407 1.00 97.00 120 ARG A O 1
ATOM 917 N N . SER A 1 121 ? -10.647 3.179 0.081 1.00 97.31 121 SER A N 1
ATOM 918 C CA . SER A 1 121 ? -9.908 2.861 -1.132 1.00 97.31 121 SER A CA 1
ATOM 919 C C . SER A 1 121 ? -9.841 4.043 -2.093 1.00 97.31 121 SER A C 1
ATOM 921 O O . SER A 1 121 ? -10.647 4.973 -2.037 1.00 97.31 121 SER A O 1
ATOM 923 N N . VAL A 1 122 ? -8.852 4.001 -2.982 1.00 97.69 122 VAL A N 1
ATOM 924 C CA . VAL A 1 122 ? -8.754 4.865 -4.158 1.00 97.69 122 VAL A CA 1
ATOM 925 C C . VAL A 1 122 ? -8.176 4.059 -5.317 1.00 97.69 122 VAL A C 1
ATOM 927 O O . VAL A 1 122 ? -7.257 3.260 -5.123 1.00 97.69 122 VAL A O 1
ATOM 930 N N . ILE A 1 123 ? -8.714 4.275 -6.517 1.00 98.00 123 ILE A N 1
ATOM 931 C CA . ILE A 1 123 ? -8.199 3.706 -7.764 1.00 98.00 123 ILE A CA 1
ATOM 932 C C . ILE A 1 123 ? -7.817 4.853 -8.693 1.00 98.00 123 ILE A C 1
ATOM 934 O O . ILE A 1 123 ? -8.610 5.768 -8.918 1.00 98.00 123 ILE A O 1
ATOM 938 N N . LEU A 1 124 ? -6.596 4.800 -9.217 1.00 97.06 124 LEU A N 1
ATOM 939 C CA . LEU A 1 124 ? -6.079 5.716 -10.223 1.00 97.06 124 LEU A CA 1
ATOM 940 C C . LEU A 1 124 ? -5.797 4.929 -11.493 1.00 97.06 124 LEU A C 1
ATOM 942 O O . LEU A 1 124 ? -4.953 4.036 -11.500 1.00 97.06 124 LEU A O 1
ATOM 946 N N . GLU A 1 125 ? -6.497 5.269 -12.564 1.00 95.19 125 GLU A N 1
ATOM 947 C CA . GLU A 1 125 ? -6.345 4.603 -13.854 1.00 95.19 125 GLU A CA 1
ATOM 948 C C . GLU A 1 125 ? -5.347 5.365 -14.728 1.00 95.19 125 GLU A C 1
ATOM 950 O O . GLU A 1 125 ? -5.272 6.596 -14.661 1.00 95.19 125 GLU A O 1
ATOM 955 N N . ARG A 1 126 ? -4.585 4.629 -15.547 1.00 92.50 126 ARG A N 1
ATOM 956 C CA . ARG A 1 126 ? -3.715 5.171 -16.610 1.00 92.50 126 ARG A CA 1
ATOM 957 C C . ARG A 1 126 ? -2.783 6.300 -16.159 1.00 92.50 126 ARG A C 1
ATOM 959 O O . ARG A 1 126 ? -2.726 7.374 -16.753 1.00 92.50 126 ARG A O 1
ATOM 966 N N . GLN A 1 127 ? -2.062 6.071 -15.069 1.00 95.25 127 GLN A N 1
ATOM 967 C CA . GLN A 1 127 ? -1.064 7.010 -14.572 1.00 95.25 127 GLN A CA 1
ATOM 968 C C . GLN A 1 127 ? 0.227 6.872 -15.381 1.00 95.25 127 GLN A C 1
ATOM 970 O O . GLN A 1 127 ? 0.866 5.824 -15.344 1.00 95.25 127 GLN A O 1
ATOM 975 N N . GLU A 1 128 ? 0.622 7.928 -16.093 1.00 93.56 128 GLU A N 1
ATOM 976 C CA . GLU A 1 128 ? 1.894 7.969 -16.823 1.00 93.56 128 GLU A CA 1
ATOM 977 C C . GLU A 1 128 ? 3.087 7.982 -15.854 1.00 93.56 128 GLU A C 1
ATOM 979 O O . GLU A 1 128 ? 3.207 8.872 -15.007 1.00 93.56 128 GLU A O 1
ATOM 984 N N . VAL A 1 129 ? 4.015 7.042 -16.029 1.00 91.56 129 VAL A N 1
ATOM 985 C CA . VAL A 1 129 ? 5.206 6.869 -15.174 1.00 91.56 129 VAL A CA 1
ATOM 986 C C . VAL A 1 129 ? 6.528 6.941 -15.944 1.00 91.56 129 VAL A C 1
ATOM 988 O O . VAL A 1 129 ? 7.587 6.613 -15.415 1.00 91.56 129 VAL A O 1
ATOM 991 N N . GLY A 1 130 ? 6.483 7.383 -17.203 1.00 86.88 130 GLY A N 1
ATOM 992 C CA . GLY A 1 130 ? 7.670 7.563 -18.037 1.00 86.88 130 GLY A CA 1
ATOM 993 C C . GLY A 1 130 ? 8.440 8.843 -17.722 1.00 86.88 130 GLY A C 1
ATOM 994 O O . GLY A 1 130 ? 7.849 9.924 -17.613 1.00 86.88 130 GLY A O 1
ATOM 995 N N . GLY A 1 131 ? 9.768 8.737 -17.662 1.00 85.31 131 GLY A N 1
ATOM 996 C CA . GLY A 1 131 ? 10.667 9.868 -17.458 1.00 85.31 131 GLY A CA 1
ATOM 997 C C . GLY A 1 131 ? 10.596 10.428 -16.038 1.00 85.31 131 GLY A C 1
ATOM 998 O O . GLY A 1 131 ? 10.264 9.721 -15.088 1.00 85.31 131 GLY A O 1
ATOM 999 N N . SER A 1 132 ? 10.948 11.709 -15.878 1.00 88.50 132 SER A N 1
ATOM 1000 C CA . SER A 1 132 ? 10.923 12.366 -14.568 1.00 88.50 132 SER A CA 1
ATOM 1001 C C . SER A 1 132 ? 9.550 12.959 -14.283 1.00 88.50 132 SER A C 1
ATOM 1003 O O . SER A 1 132 ? 9.142 13.925 -14.933 1.00 88.50 132 SER A O 1
ATOM 1005 N N . ARG A 1 133 ? 8.834 12.381 -13.317 1.00 88.50 133 ARG A N 1
ATOM 1006 C CA . ARG A 1 133 ? 7.505 12.842 -12.903 1.00 88.50 133 ARG A CA 1
ATOM 1007 C C . ARG A 1 133 ? 7.349 12.762 -11.397 1.00 88.50 133 ARG A C 1
ATOM 1009 O O . ARG A 1 133 ? 7.940 11.923 -10.724 1.00 88.50 133 ARG A O 1
ATOM 1016 N N . ASN A 1 134 ? 6.525 13.654 -10.869 1.00 90.38 134 ASN A N 1
ATOM 1017 C CA . ASN A 1 134 ? 6.131 13.656 -9.472 1.00 90.38 134 ASN A CA 1
ATOM 1018 C C . ASN A 1 134 ? 4.667 14.085 -9.400 1.00 90.38 134 ASN A C 1
ATOM 1020 O O . ASN A 1 134 ? 4.312 15.164 -9.875 1.00 90.38 134 ASN A O 1
ATOM 1024 N N . SER A 1 135 ? 3.834 13.221 -8.842 1.00 90.81 135 SER A N 1
ATOM 1025 C CA . SER A 1 135 ? 2.418 13.450 -8.610 1.00 90.81 135 SER A CA 1
ATOM 1026 C C . SER A 1 135 ? 2.110 13.184 -7.145 1.00 90.81 135 SER A C 1
ATOM 1028 O O . SER A 1 135 ? 2.661 12.277 -6.519 1.00 90.81 135 SER A O 1
ATOM 1030 N N . GLN A 1 136 ? 1.222 13.998 -6.597 1.00 92.00 136 GLN A N 1
ATOM 1031 C CA . GLN A 1 136 ? 0.770 13.898 -5.224 1.00 92.00 136 GLN A CA 1
ATOM 1032 C C . GLN A 1 136 ? -0.747 14.011 -5.212 1.00 92.00 136 GLN A C 1
ATOM 1034 O O . GLN A 1 136 ? -1.311 14.992 -5.697 1.00 92.00 136 GLN A O 1
ATOM 1039 N N . LEU A 1 137 ? -1.394 13.010 -4.625 1.00 94.69 137 LEU A N 1
ATOM 1040 C CA . LEU A 1 137 ? -2.828 12.989 -4.406 1.00 94.69 137 LEU A CA 1
ATOM 1041 C C . LEU A 1 137 ? -3.113 13.103 -2.912 1.00 94.69 137 LEU A C 1
ATOM 1043 O O . LEU A 1 137 ? -2.718 12.244 -2.122 1.00 94.69 137 LEU A O 1
ATOM 1047 N N . HIS A 1 138 ? -3.828 14.159 -2.530 1.00 94.75 138 HIS A N 1
ATOM 1048 C CA . HIS A 1 138 ? -4.359 14.289 -1.181 1.00 94.75 138 HIS A CA 1
ATOM 1049 C C . HIS A 1 138 ? -5.603 13.414 -1.042 1.00 94.75 138 HIS A C 1
ATOM 1051 O O . HIS A 1 138 ? -6.601 13.613 -1.736 1.00 94.75 138 HIS A O 1
ATOM 1057 N N . LEU A 1 139 ? -5.518 12.445 -0.141 1.00 93.12 139 LEU A N 1
ATOM 1058 C CA . LEU A 1 139 ? -6.634 11.629 0.304 1.00 93.12 139 LEU A CA 1
ATOM 1059 C C . LEU A 1 139 ? -7.250 12.281 1.553 1.00 93.12 139 LEU A C 1
ATOM 1061 O O . LEU A 1 139 ? -6.952 13.422 1.918 1.00 93.12 139 LEU A O 1
ATOM 1065 N N . GLU A 1 140 ? -8.160 11.575 2.210 1.00 87.94 140 GLU A N 1
ATOM 1066 C CA . GLU A 1 140 ? -8.861 12.110 3.373 1.00 87.94 140 GLU A CA 1
ATOM 1067 C C . GLU A 1 140 ? -7.993 12.214 4.635 1.00 87.94 140 GLU A C 1
ATOM 1069 O O . GLU A 1 140 ? -7.029 11.470 4.838 1.00 87.94 140 GLU A O 1
ATOM 1074 N N . ASP A 1 141 ? -8.390 13.140 5.515 1.00 87.25 141 ASP A N 1
ATOM 1075 C CA . ASP A 1 141 ? -7.831 13.314 6.858 1.00 87.25 141 ASP A CA 1
ATOM 1076 C C . ASP A 1 141 ? -6.290 13.402 6.882 1.00 87.25 141 ASP A C 1
ATOM 1078 O O . ASP A 1 141 ? -5.654 12.949 7.826 1.00 87.25 141 ASP A O 1
ATOM 1082 N N . GLY A 1 142 ? -5.673 13.984 5.847 1.00 89.31 142 GLY A N 1
ATOM 1083 C CA . GLY A 1 142 ? -4.222 14.185 5.764 1.00 89.31 142 GLY A CA 1
ATOM 1084 C C . GLY A 1 142 ? -3.417 12.961 5.315 1.00 89.31 142 GLY A C 1
ATOM 1085 O O . GLY A 1 142 ? -2.195 12.976 5.435 1.00 89.31 142 GLY A O 1
ATOM 1086 N N . LEU A 1 143 ? -4.059 11.906 4.810 1.00 94.62 143 LEU A N 1
ATOM 1087 C CA . LEU A 1 143 ? -3.365 10.834 4.097 1.00 94.62 143 LEU A CA 1
ATOM 1088 C C . LEU A 1 143 ? -3.025 11.294 2.670 1.00 94.62 143 LEU A C 1
ATOM 1090 O O . LEU A 1 143 ? -3.819 11.972 2.026 1.00 94.62 143 LEU A O 1
ATOM 1094 N N . GLU A 1 144 ? -1.854 10.928 2.164 1.00 95.62 144 GLU A N 1
ATOM 1095 C CA . GLU A 1 144 ? -1.402 11.290 0.818 1.00 95.62 144 GLU A CA 1
ATOM 1096 C C . GLU A 1 144 ? -0.858 10.071 0.080 1.00 95.62 144 GLU A C 1
ATOM 1098 O O . GLU A 1 144 ? -0.167 9.249 0.681 1.00 95.62 144 GLU A O 1
ATOM 1103 N N . LEU A 1 145 ? -1.129 9.988 -1.223 1.00 96.56 145 LEU A N 1
ATOM 1104 C CA . LEU A 1 145 ? -0.484 9.053 -2.141 1.00 96.56 145 LEU A CA 1
ATOM 1105 C C . LEU A 1 145 ? 0.504 9.826 -3.020 1.00 96.56 145 LEU A C 1
ATOM 1107 O O . LEU A 1 145 ? 0.114 10.741 -3.746 1.00 96.56 145 LEU A O 1
ATOM 1111 N N . LEU A 1 146 ? 1.781 9.465 -2.946 1.00 96.25 146 LEU A N 1
ATOM 1112 C CA . LEU A 1 146 ? 2.855 10.050 -3.744 1.00 96.25 146 LEU A CA 1
ATOM 1113 C C . LEU A 1 146 ? 3.266 9.065 -4.832 1.00 96.25 146 LEU A C 1
ATOM 1115 O O . LEU A 1 146 ? 3.578 7.919 -4.523 1.00 96.25 146 LEU A O 1
ATOM 1119 N N . LEU A 1 147 ? 3.315 9.530 -6.075 1.00 95.56 147 LEU A N 1
ATOM 1120 C CA . LEU A 1 147 ? 3.835 8.799 -7.225 1.00 95.56 147 LEU A CA 1
ATOM 1121 C C . LEU A 1 147 ? 5.027 9.564 -7.788 1.00 95.56 147 LEU A C 1
ATOM 1123 O O . LEU A 1 147 ? 4.897 10.712 -8.211 1.00 95.56 147 LEU A O 1
ATOM 1127 N N . ARG A 1 148 ? 6.189 8.923 -7.819 1.00 94.56 148 ARG A N 1
ATOM 1128 C CA . ARG A 1 148 ? 7.407 9.493 -8.391 1.00 94.56 148 ARG A CA 1
ATOM 1129 C C . ARG A 1 148 ? 7.972 8.563 -9.438 1.00 94.56 148 ARG A C 1
ATOM 1131 O O . ARG A 1 148 ? 8.010 7.357 -9.223 1.00 94.56 148 ARG A O 1
ATOM 1138 N N . SER A 1 149 ? 8.455 9.130 -10.531 1.00 93.00 149 SER A N 1
ATOM 1139 C CA . SER A 1 149 ? 9.225 8.399 -11.522 1.00 93.00 149 SER A CA 1
ATOM 1140 C C . SER A 1 149 ? 10.475 9.167 -11.927 1.00 93.00 149 SER A C 1
ATOM 1142 O O . SER A 1 149 ? 10.503 10.402 -11.920 1.00 93.00 149 SER A O 1
ATOM 1144 N N . SER A 1 150 ? 11.520 8.433 -12.281 1.00 90.69 150 SER A N 1
ATOM 1145 C CA . SER A 1 150 ? 12.762 8.982 -12.820 1.00 90.69 150 SER A CA 1
ATOM 1146 C C . SER A 1 150 ? 13.364 8.019 -13.842 1.00 90.69 150 SER A C 1
ATOM 1148 O O . SER A 1 150 ? 13.342 6.812 -13.597 1.00 90.69 150 SER A O 1
ATOM 1150 N N . PRO A 1 151 ? 13.934 8.513 -14.955 1.00 89.88 151 PRO A N 1
ATOM 1151 C CA . PRO A 1 151 ? 14.614 7.652 -15.918 1.00 89.88 151 PRO A CA 1
ATOM 1152 C C . PRO A 1 151 ? 15.842 6.995 -15.277 1.00 89.88 151 PRO A C 1
ATOM 1154 O O . PRO A 1 151 ? 16.464 7.581 -14.383 1.00 89.88 151 PRO A O 1
ATOM 1157 N N . LEU A 1 152 ? 16.207 5.798 -15.734 1.00 86.00 152 LEU A N 1
ATOM 1158 C CA . LEU A 1 152 ? 17.446 5.163 -15.291 1.00 86.00 152 LEU A CA 1
ATOM 1159 C C . LEU A 1 152 ? 18.673 5.831 -15.939 1.00 86.00 152 LEU A C 1
ATOM 1161 O O . LEU A 1 152 ? 18.615 6.275 -17.090 1.00 86.00 152 LEU A O 1
ATOM 1165 N N . PRO A 1 153 ? 19.823 5.901 -15.241 1.00 81.00 153 PRO A N 1
ATOM 1166 C CA . PRO A 1 153 ? 21.057 6.386 -15.845 1.00 81.00 153 PRO A CA 1
ATOM 1167 C C . PRO A 1 153 ? 21.441 5.552 -17.074 1.00 81.00 153 PRO A C 1
ATOM 1169 O O . PRO A 1 153 ? 21.669 4.350 -16.972 1.00 81.00 153 PRO A O 1
ATOM 1172 N N . GLY A 1 154 ? 21.536 6.198 -18.237 1.00 78.12 154 GLY A N 1
ATOM 1173 C CA . GLY A 1 154 ? 21.920 5.540 -19.490 1.00 78.12 154 GLY A CA 1
ATOM 1174 C C . GLY A 1 154 ? 20.783 4.844 -20.245 1.00 78.12 154 GLY A C 1
ATOM 1175 O O . GLY A 1 154 ? 21.047 4.322 -21.325 1.00 78.12 154 GLY A O 1
ATOM 1176 N N . ASP A 1 155 ? 19.546 4.881 -19.738 1.00 81.31 155 ASP A N 1
ATOM 1177 C CA . ASP A 1 155 ? 18.377 4.295 -20.402 1.00 81.31 155 ASP A CA 1
ATOM 1178 C C . ASP A 1 155 ? 17.136 5.188 -20.221 1.00 81.31 155 ASP A C 1
ATOM 1180 O O . ASP A 1 155 ? 16.557 5.275 -19.138 1.00 81.31 155 ASP A O 1
ATOM 1184 N N . SER A 1 156 ? 16.744 5.890 -21.289 1.00 76.81 156 SER A N 1
ATOM 1185 C CA . SER A 1 156 ? 15.584 6.792 -21.286 1.00 76.81 156 SER A CA 1
ATOM 1186 C C . SER A 1 156 ? 14.242 6.072 -21.366 1.00 76.81 156 SER A C 1
ATOM 1188 O O . SER A 1 156 ? 13.220 6.676 -21.037 1.00 76.81 156 SER A O 1
ATOM 1190 N N . ASP A 1 157 ? 14.243 4.817 -21.812 1.00 85.88 157 ASP A N 1
ATOM 1191 C CA . ASP A 1 157 ? 13.033 4.022 -22.023 1.00 85.88 157 ASP A CA 1
ATOM 1192 C C . ASP A 1 157 ? 12.685 3.204 -20.772 1.00 85.88 157 ASP A C 1
ATOM 1194 O O . ASP A 1 157 ? 11.572 2.689 -20.645 1.00 85.88 157 ASP A O 1
ATOM 1198 N N . CYS A 1 158 ? 13.618 3.140 -19.816 1.00 90.81 158 CYS A N 1
ATOM 1199 C CA . CYS A 1 158 ? 13.419 2.579 -18.492 1.00 90.81 158 CYS A CA 1
ATOM 1200 C C . CYS A 1 158 ? 13.234 3.676 -17.442 1.00 90.81 158 CYS A C 1
ATOM 1202 O O . CYS A 1 158 ? 14.014 4.623 -17.337 1.00 90.81 158 CYS A O 1
ATOM 1204 N N . SER A 1 159 ? 12.212 3.530 -16.607 1.00 91.88 159 SER A N 1
ATOM 1205 C CA . SER A 1 159 ? 11.931 4.443 -15.503 1.00 91.88 159 SER A CA 1
ATOM 1206 C C . SER A 1 159 ? 11.810 3.675 -14.196 1.00 91.88 159 SER A C 1
ATOM 1208 O O . SER A 1 159 ? 11.133 2.652 -14.106 1.00 91.88 159 SER A O 1
ATOM 1210 N N . ARG A 1 160 ? 12.463 4.188 -13.157 1.00 92.88 160 ARG A N 1
ATOM 1211 C CA . ARG A 1 160 ? 12.205 3.777 -11.783 1.00 92.88 160 ARG A CA 1
ATOM 1212 C C . ARG A 1 160 ? 10.964 4.494 -11.287 1.00 92.88 160 ARG A C 1
ATOM 1214 O O . ARG A 1 160 ? 10.872 5.709 -11.432 1.00 92.88 160 ARG A O 1
ATOM 1221 N N . VAL A 1 161 ? 10.045 3.746 -10.696 1.00 94.62 161 VAL A N 1
ATOM 1222 C CA . VAL A 1 161 ? 8.758 4.224 -10.194 1.00 94.62 161 VAL A CA 1
ATOM 1223 C C . VAL A 1 161 ? 8.676 3.916 -8.711 1.00 94.62 161 VAL A C 1
ATOM 1225 O O . VAL A 1 161 ? 8.940 2.785 -8.313 1.00 94.62 161 VAL A O 1
ATOM 1228 N N . SER A 1 162 ? 8.287 4.901 -7.908 1.00 95.88 162 SER A N 1
ATOM 1229 C CA . SER A 1 162 ? 8.125 4.760 -6.463 1.00 95.88 162 SER A CA 1
ATOM 1230 C C . SER A 1 162 ? 6.775 5.326 -6.027 1.00 95.88 162 SER A C 1
ATOM 1232 O O . SER A 1 162 ? 6.431 6.470 -6.338 1.00 95.88 162 SER A O 1
ATOM 1234 N N . LEU A 1 163 ? 6.013 4.515 -5.295 1.00 96.94 163 LEU A N 1
ATOM 1235 C CA . LEU A 1 163 ? 4.689 4.832 -4.768 1.00 96.94 163 LEU A CA 1
ATOM 1236 C C . LEU A 1 163 ? 4.705 4.806 -3.245 1.00 96.94 163 LEU A C 1
ATOM 1238 O O . LEU A 1 163 ? 5.142 3.817 -2.661 1.00 96.94 163 LEU A O 1
ATOM 1242 N N . PHE A 1 164 ? 4.184 5.852 -2.603 1.00 96.94 164 PHE A N 1
ATOM 1243 C CA . PHE A 1 164 ? 4.143 5.954 -1.144 1.00 96.94 164 PHE A CA 1
ATOM 1244 C C . PHE A 1 164 ? 2.783 6.398 -0.631 1.00 96.94 164 PHE A C 1
ATOM 1246 O O . PHE A 1 164 ? 2.246 7.396 -1.102 1.00 96.94 164 PHE A O 1
ATOM 1253 N N . LEU A 1 165 ? 2.283 5.723 0.402 1.00 96.38 165 LEU A N 1
ATOM 1254 C CA . LEU A 1 165 ? 1.232 6.258 1.263 1.00 96.38 165 LEU A CA 1
ATOM 1255 C C . LEU A 1 165 ? 1.882 6.945 2.460 1.00 96.38 165 LEU A C 1
ATOM 1257 O O . LEU A 1 165 ? 2.698 6.337 3.151 1.00 96.38 165 LEU A O 1
ATOM 1261 N N . VAL A 1 166 ? 1.519 8.203 2.710 1.00 95.25 166 VAL A N 1
ATOM 1262 C CA . VAL A 1 166 ? 2.100 9.040 3.767 1.00 95.25 166 VAL A CA 1
ATOM 1263 C C . VAL A 1 166 ? 0.995 9.625 4.636 1.00 95.25 166 VAL A C 1
ATOM 1265 O O . VAL A 1 166 ? 0.147 10.380 4.165 1.00 95.25 166 VAL A O 1
ATOM 1268 N N . ASN A 1 167 ? 1.011 9.311 5.928 1.00 94.44 167 ASN A N 1
ATOM 1269 C CA . ASN A 1 167 ? 0.079 9.853 6.903 1.00 94.44 167 ASN A CA 1
ATOM 1270 C C . ASN A 1 167 ? 0.585 11.203 7.441 1.00 94.44 167 ASN A C 1
ATOM 1272 O O . ASN A 1 167 ? 1.369 11.257 8.387 1.00 94.44 167 ASN A O 1
ATOM 1276 N N . ARG A 1 168 ? 0.101 12.309 6.868 1.00 91.19 168 ARG A N 1
ATOM 1277 C CA . ARG A 1 168 ? 0.375 13.685 7.323 1.00 91.19 168 ARG A CA 1
ATOM 1278 C C . ARG A 1 168 ? -0.749 14.279 8.175 1.00 91.19 168 ARG A C 1
ATOM 1280 O O . ARG A 1 168 ? -0.837 15.505 8.300 1.00 91.19 168 ARG A O 1
ATOM 1287 N N . SER A 1 169 ? -1.609 13.433 8.751 1.00 88.19 169 SER A N 1
ATOM 1288 C CA . SER A 1 169 ? -2.673 13.875 9.660 1.00 88.19 169 SER A CA 1
ATOM 1289 C C . SER A 1 169 ? -2.102 14.812 10.734 1.00 88.19 169 SER A C 1
ATOM 1291 O O . SER A 1 169 ? -1.075 14.516 11.340 1.00 88.19 169 SER A O 1
ATOM 1293 N N . GLN A 1 170 ? -2.760 15.940 10.997 1.00 79.00 170 GLN A N 1
ATOM 1294 C CA . GLN A 1 170 ? -2.319 16.881 12.032 1.00 79.00 170 GLN A CA 1
ATOM 1295 C C . GLN A 1 170 ? -2.836 16.461 13.412 1.00 79.00 170 GLN A C 1
ATOM 1297 O O . GLN A 1 170 ? -3.981 16.023 13.553 1.00 79.00 170 GLN A O 1
ATOM 1302 N N . ALA A 1 171 ? -1.998 16.617 14.440 1.00 62.19 171 ALA A N 1
ATOM 1303 C CA . ALA A 1 171 ? -2.363 16.318 15.820 1.00 62.19 171 ALA A CA 1
ATOM 1304 C C . ALA A 1 171 ? -3.477 17.272 16.293 1.00 62.19 171 ALA A C 1
ATOM 1306 O O . ALA A 1 171 ? -3.284 18.480 16.400 1.00 62.19 171 ALA A O 1
ATOM 1307 N N . GLY A 1 172 ? -4.660 16.716 16.547 1.00 62.94 172 GLY A N 1
ATOM 1308 C CA . GLY A 1 172 ? -5.858 17.454 16.971 1.00 62.94 172 GLY A CA 1
ATOM 1309 C C . GLY A 1 172 ? -7.072 16.552 17.223 1.00 62.94 172 GLY A C 1
ATOM 1310 O O . GLY A 1 172 ? -7.976 16.921 17.965 1.00 62.94 172 GLY A O 1
ATOM 1311 N N . ARG A 1 173 ? -7.064 15.339 16.654 1.00 63.47 173 ARG A N 1
ATOM 1312 C CA . ARG A 1 173 ? -7.950 14.220 17.015 1.00 63.47 173 ARG A CA 1
ATOM 1313 C C . ARG A 1 173 ? -7.182 13.157 17.810 1.00 63.47 173 ARG A C 1
ATOM 1315 O O . ARG A 1 173 ? -5.959 13.242 17.944 1.00 63.47 173 ARG A O 1
ATOM 1322 N N . SER A 1 174 ? -7.894 12.154 18.328 1.00 77.44 174 SER A N 1
ATOM 1323 C CA . SER A 1 174 ? -7.280 11.004 19.003 1.00 77.44 174 SER A CA 1
ATOM 1324 C C . SER A 1 174 ? -6.237 10.337 18.101 1.00 77.44 174 SER A C 1
ATOM 1326 O O . SER A 1 174 ? -6.517 10.054 16.936 1.00 77.44 174 SER A O 1
ATOM 1328 N N . LYS A 1 175 ? -5.043 10.044 18.639 1.00 79.81 175 LYS A N 1
ATOM 1329 C CA . LYS A 1 175 ? -3.966 9.364 17.897 1.00 79.81 175 LYS A CA 1
ATOM 1330 C C . LYS A 1 175 ? -4.452 8.054 17.265 1.00 79.81 175 LYS A C 1
ATOM 1332 O O . LYS A 1 175 ? -4.099 7.765 16.128 1.00 79.81 175 LYS A O 1
ATOM 1337 N N . THR A 1 176 ? -5.299 7.310 17.976 1.00 84.69 176 THR A N 1
ATOM 1338 C CA . THR A 1 176 ? -5.899 6.053 17.506 1.00 84.69 176 THR A CA 1
ATOM 1339 C C . THR A 1 176 ? -6.776 6.247 16.268 1.00 84.69 176 THR A C 1
ATOM 1341 O O . THR A 1 176 ? -6.742 5.421 15.369 1.00 84.69 176 THR A O 1
ATOM 1344 N N . GLU A 1 177 ? -7.521 7.350 16.185 1.00 87.88 177 GLU A N 1
ATOM 1345 C CA . GLU A 1 177 ? -8.396 7.647 15.037 1.00 87.88 177 GLU A CA 1
ATOM 1346 C C . GLU A 1 177 ? -7.623 8.262 13.861 1.00 87.88 177 GLU A C 1
ATOM 1348 O O . GLU A 1 177 ? -8.024 8.169 12.698 1.00 87.88 177 GLU A O 1
ATOM 1353 N N . LEU A 1 178 ? -6.488 8.906 14.157 1.00 90.25 178 LEU A N 1
ATOM 1354 C CA . LEU A 1 178 ? -5.597 9.458 13.142 1.00 90.25 178 LEU A CA 1
ATOM 1355 C C . LEU A 1 178 ? -4.650 8.420 12.526 1.00 90.25 178 LEU A C 1
ATOM 1357 O O . LEU A 1 178 ? -4.051 8.683 11.480 1.00 90.25 178 LEU A O 1
ATOM 1361 N N . ARG A 1 179 ? -4.506 7.260 13.167 1.00 92.81 179 ARG A N 1
ATOM 1362 C CA . ARG A 1 179 ? -3.706 6.143 12.680 1.00 92.81 179 ARG A CA 1
ATOM 1363 C C . ARG A 1 179 ? -4.377 5.498 11.471 1.00 92.81 179 ARG A C 1
ATOM 1365 O O . ARG A 1 179 ? -5.579 5.240 11.469 1.00 92.81 179 ARG A O 1
ATOM 1372 N N . VAL A 1 180 ? -3.577 5.224 10.449 1.00 95.50 180 VAL A N 1
ATOM 1373 C CA . VAL A 1 180 ? -4.004 4.480 9.261 1.00 95.50 180 VAL A CA 1
ATOM 1374 C C . VAL A 1 180 ? -3.634 3.020 9.464 1.00 95.50 180 VAL A C 1
ATOM 1376 O O . VAL A 1 180 ? -2.498 2.734 9.821 1.00 95.50 180 VAL A O 1
ATOM 1379 N N . HIS A 1 181 ? -4.575 2.107 9.264 1.00 96.00 181 HIS A N 1
ATOM 1380 C CA . HIS A 1 181 ? -4.413 0.678 9.513 1.00 96.00 181 HIS A CA 1
ATOM 1381 C C . HIS A 1 181 ? -4.443 -0.130 8.215 1.00 96.00 181 HIS A C 1
ATOM 1383 O O . HIS A 1 181 ? -5.189 0.188 7.292 1.00 96.00 181 HIS A O 1
ATOM 1389 N N . GLN A 1 182 ? -3.605 -1.164 8.189 1.00 95.19 182 GLN A N 1
ATOM 1390 C CA . GLN A 1 182 ? -3.355 -2.124 7.115 1.00 95.19 182 GLN A CA 1
ATOM 1391 C C . GLN A 1 182 ? -3.326 -1.516 5.698 1.00 95.19 182 GLN A C 1
ATOM 1393 O O . GLN A 1 182 ? -3.983 -2.050 4.804 1.00 95.19 182 GLN A O 1
ATOM 1398 N N . PRO A 1 183 ? -2.595 -0.407 5.457 1.00 96.94 183 PRO A N 1
ATOM 1399 C CA . PRO A 1 183 ? -2.549 0.175 4.125 1.00 96.94 183 PRO A CA 1
ATOM 1400 C C . PRO A 1 183 ? -1.884 -0.786 3.131 1.00 96.94 183 PRO A C 1
ATOM 1402 O O . PRO A 1 183 ? -0.882 -1.419 3.448 1.00 96.94 183 PRO A O 1
ATOM 1405 N N . GLN A 1 184 ? -2.413 -0.874 1.915 1.00 97.19 184 GLN A N 1
ATOM 1406 C CA . GLN A 1 184 ? -1.814 -1.637 0.822 1.00 97.19 184 GLN A CA 1
ATOM 1407 C C . GLN A 1 184 ? -1.840 -0.819 -0.467 1.00 97.19 184 GLN A C 1
ATOM 1409 O O . GLN A 1 184 ? -2.811 -0.116 -0.735 1.00 97.19 184 GLN A O 1
ATOM 1414 N N . ILE A 1 185 ? -0.781 -0.938 -1.269 1.00 98.44 185 ILE A N 1
ATOM 1415 C CA . ILE A 1 185 ? -0.699 -0.446 -2.647 1.00 98.44 185 ILE A CA 1
ATOM 1416 C C . ILE A 1 185 ? -0.591 -1.653 -3.574 1.00 98.44 185 ILE A C 1
ATOM 1418 O O . ILE A 1 185 ? 0.202 -2.563 -3.323 1.00 98.44 185 ILE A O 1
ATOM 1422 N N . ARG A 1 186 ? -1.372 -1.639 -4.651 1.00 98.31 186 ARG A N 1
ATOM 1423 C CA . ARG A 1 186 ? -1.434 -2.655 -5.702 1.00 98.31 186 ARG A CA 1
ATOM 1424 C C . ARG A 1 186 ? -1.359 -1.970 -7.058 1.00 98.31 186 ARG A C 1
ATOM 1426 O O . ARG A 1 186 ? -2.036 -0.964 -7.263 1.00 98.31 186 ARG A O 1
ATOM 1433 N N . VAL A 1 187 ? -0.527 -2.485 -7.953 1.00 98.31 187 VAL A N 1
ATOM 1434 C CA . VAL A 1 187 ? -0.187 -1.832 -9.217 1.00 98.31 187 VAL A CA 1
ATOM 1435 C C . VAL A 1 187 ? -0.285 -2.821 -10.365 1.00 98.31 187 VAL A C 1
ATOM 1437 O O . VAL A 1 187 ? 0.394 -3.846 -10.342 1.00 98.31 187 VAL A O 1
ATOM 1440 N N . ASN A 1 188 ? -1.075 -2.468 -11.375 1.00 97.81 188 ASN A N 1
ATOM 1441 C CA . ASN A 1 188 ? -1.110 -3.158 -12.660 1.00 97.81 188 ASN A CA 1
ATOM 1442 C C . ASN A 1 188 ? -0.391 -2.314 -13.711 1.00 97.81 188 ASN A C 1
ATOM 1444 O O . ASN A 1 188 ? -0.553 -1.093 -13.755 1.00 97.81 188 ASN A O 1
ATOM 1448 N N . LEU A 1 189 ? 0.394 -2.954 -14.564 1.00 95.75 189 LEU A N 1
ATOM 1449 C CA . LEU A 1 189 ? 1.067 -2.329 -15.690 1.00 95.75 189 LEU A CA 1
ATOM 1450 C C . LEU A 1 189 ? 0.155 -2.373 -16.921 1.00 95.75 189 LEU A C 1
ATOM 1452 O O . LEU A 1 189 ? -0.467 -3.392 -17.215 1.00 95.75 189 LEU A O 1
ATOM 1456 N N . HIS A 1 190 ? 0.093 -1.275 -17.677 1.00 90.69 190 HIS A N 1
ATOM 1457 C CA . HIS A 1 190 ? -0.603 -1.251 -18.967 1.00 90.69 190 HIS A CA 1
ATOM 1458 C C . HIS A 1 190 ? 0.365 -1.547 -20.105 1.00 90.69 190 HIS A C 1
ATOM 1460 O O . HIS A 1 190 ? 1.372 -0.862 -20.268 1.00 90.69 190 HIS A O 1
ATOM 1466 N N . HIS A 1 191 ? 0.055 -2.535 -20.945 1.00 78.00 191 HIS A N 1
ATOM 1467 C CA . HIS A 1 191 ? 0.874 -2.829 -22.123 1.00 78.00 191 HIS A CA 1
ATOM 1468 C C . HIS A 1 191 ? 1.011 -1.602 -23.046 1.00 78.00 191 HIS A C 1
ATOM 1470 O O . HIS A 1 191 ? 0.016 -0.919 -23.298 1.00 78.00 191 HIS A O 1
ATOM 1476 N N . PRO A 1 192 ? 2.212 -1.338 -23.602 1.00 81.12 192 PRO A N 1
ATOM 1477 C CA . PRO A 1 192 ? 3.399 -2.206 -23.664 1.00 81.12 192 PRO A CA 1
ATOM 1478 C C . PRO A 1 192 ? 4.403 -2.060 -22.492 1.00 81.12 192 PRO A C 1
ATOM 1480 O O . PRO A 1 192 ? 5.590 -2.293 -22.689 1.00 81.12 192 PRO A O 1
ATOM 1483 N N . CYS A 1 193 ? 3.964 -1.668 -21.292 1.00 90.00 193 CYS A N 1
ATOM 1484 C CA . CYS A 1 193 ? 4.808 -1.573 -20.095 1.00 90.00 193 CYS A CA 1
ATOM 1485 C C . CYS A 1 193 ? 5.250 -2.958 -19.580 1.00 90.00 193 CYS A C 1
ATOM 1487 O O . CYS A 1 193 ? 4.416 -3.857 -19.445 1.00 90.00 193 CYS A O 1
ATOM 1489 N N . GLU A 1 194 ? 6.537 -3.124 -19.264 1.00 92.62 194 GLU A N 1
ATOM 1490 C CA . GLU A 1 194 ? 7.093 -4.359 -18.693 1.00 92.62 194 GLU A CA 1
ATOM 1491 C C . GLU A 1 194 ? 7.827 -4.103 -17.373 1.00 92.62 194 GLU A C 1
ATOM 1493 O O . GLU A 1 194 ? 8.552 -3.119 -17.225 1.00 92.62 194 GLU A O 1
ATOM 1498 N N . LEU A 1 195 ? 7.663 -5.021 -16.416 1.00 93.94 195 LEU A N 1
ATOM 1499 C CA . LEU A 1 195 ? 8.356 -4.995 -15.130 1.00 93.94 195 LEU A CA 1
ATOM 1500 C C . LEU A 1 195 ? 9.781 -5.538 -15.283 1.00 93.94 195 LEU A C 1
ATOM 1502 O O . LEU A 1 195 ? 9.977 -6.687 -15.688 1.00 93.94 195 LEU A O 1
ATOM 1506 N N . LEU A 1 196 ? 10.776 -4.743 -14.901 1.00 91.81 196 LEU A N 1
ATOM 1507 C CA . LEU A 1 196 ? 12.182 -5.111 -15.015 1.00 91.81 196 LEU A CA 1
ATOM 1508 C C . LEU A 1 196 ? 12.805 -5.501 -13.667 1.00 91.81 196 LEU A C 1
ATOM 1510 O O . LEU A 1 196 ? 12.380 -5.024 -12.612 1.00 91.81 196 LEU A O 1
ATOM 1514 N N . PRO A 1 197 ? 13.861 -6.337 -13.682 1.00 89.62 197 PRO A N 1
ATOM 1515 C CA . PRO A 1 197 ? 14.712 -6.551 -12.522 1.00 89.62 197 PRO A CA 1
ATOM 1516 C C . PRO A 1 197 ? 15.200 -5.240 -11.910 1.00 89.62 197 PRO A C 1
ATOM 1518 O O . PRO A 1 197 ? 15.736 -4.375 -12.603 1.00 89.62 197 PRO A O 1
ATOM 1521 N N . MET A 1 198 ? 15.107 -5.143 -10.585 1.00 82.88 198 MET A N 1
ATOM 1522 C CA . MET A 1 198 ? 15.825 -4.146 -9.800 1.00 82.88 198 MET A CA 1
ATOM 1523 C C . MET A 1 198 ? 17.304 -4.526 -9.772 1.00 82.88 198 MET A C 1
ATOM 1525 O O . MET A 1 198 ? 17.804 -5.051 -8.778 1.00 82.88 198 MET A O 1
ATOM 1529 N N . ASN A 1 199 ? 17.988 -4.368 -10.906 1.00 67.50 199 ASN A N 1
ATOM 1530 C CA . ASN A 1 199 ? 19.407 -4.674 -11.005 1.00 67.50 199 ASN A CA 1
ATOM 1531 C C . ASN A 1 199 ? 20.160 -3.863 -9.953 1.00 67.50 199 ASN A C 1
ATOM 1533 O O . ASN A 1 199 ? 19.996 -2.646 -9.846 1.00 67.50 199 ASN A O 1
ATOM 1537 N N . LYS A 1 200 ? 20.963 -4.574 -9.162 1.00 55.50 200 LYS A N 1
ATOM 1538 C CA . LYS A 1 200 ? 21.934 -3.953 -8.276 1.00 55.50 200 LYS A CA 1
ATOM 1539 C C . LYS A 1 200 ? 22.932 -3.208 -9.149 1.00 55.50 200 LYS A C 1
ATOM 1541 O O . LYS A 1 200 ? 23.292 -3.665 -10.228 1.00 55.50 200 LYS A O 1
ATOM 1546 N N . ASP A 1 201 ? 23.292 -2.036 -8.665 1.00 51.28 201 ASP A N 1
ATOM 1547 C CA . ASP A 1 201 ? 24.202 -1.075 -9.262 1.00 51.28 201 ASP A CA 1
ATOM 1548 C C . ASP A 1 201 ? 25.318 -1.736 -10.109 1.00 51.28 201 ASP A C 1
ATOM 1550 O O . ASP A 1 201 ? 26.199 -2.394 -9.545 1.00 51.28 201 ASP A O 1
ATOM 1554 N N . PRO A 1 202 ? 25.342 -1.572 -11.448 1.00 44.06 202 PRO A N 1
ATOM 1555 C CA . PRO A 1 202 ? 26.444 -2.072 -12.276 1.00 44.06 202 PRO A CA 1
ATOM 1556 C C . PRO A 1 202 ? 27.789 -1.390 -11.943 1.00 44.06 202 PRO A C 1
ATOM 1558 O O . PRO A 1 202 ? 28.837 -1.796 -12.437 1.00 44.06 202 PRO A O 1
ATOM 1561 N N . GLY A 1 203 ? 27.787 -0.367 -11.078 1.00 44.75 203 GLY A N 1
ATOM 1562 C CA . GLY A 1 203 ? 28.981 0.296 -10.553 1.00 44.75 203 GLY A CA 1
ATOM 1563 C C . GLY A 1 203 ? 29.760 -0.483 -9.485 1.00 44.75 203 GLY A C 1
ATOM 1564 O O . GLY A 1 203 ? 30.818 -0.015 -9.072 1.00 44.75 203 GLY A O 1
ATOM 1565 N N . ALA A 1 204 ? 29.291 -1.655 -9.040 1.00 46.53 204 ALA A N 1
ATOM 1566 C CA . ALA A 1 204 ? 30.011 -2.503 -8.081 1.00 46.53 204 ALA A CA 1
ATOM 1567 C C . ALA A 1 204 ? 31.026 -3.464 -8.738 1.00 46.53 204 ALA A C 1
ATOM 1569 O O . ALA A 1 204 ? 31.412 -4.463 -8.134 1.00 46.53 204 ALA A O 1
ATOM 1570 N N . HIS A 1 205 ? 31.469 -3.187 -9.967 1.00 48.06 205 HIS A N 1
ATOM 1571 C CA . HIS A 1 205 ? 32.575 -3.923 -10.578 1.00 48.06 205 HIS A CA 1
ATOM 1572 C C . HIS A 1 205 ? 33.857 -3.724 -9.755 1.00 48.06 205 HIS A C 1
ATOM 1574 O O . HIS A 1 205 ? 34.384 -2.612 -9.675 1.00 48.06 205 HIS A O 1
ATOM 1580 N N . GLY A 1 206 ? 34.337 -4.806 -9.133 1.00 54.03 206 GLY A N 1
ATOM 1581 C CA . GLY A 1 206 ? 35.521 -4.815 -8.265 1.00 54.03 206 GLY A CA 1
ATOM 1582 C C . GLY A 1 206 ? 35.303 -5.325 -6.834 1.00 54.03 206 GLY A C 1
ATOM 1583 O O . GLY A 1 206 ? 36.284 -5.432 -6.099 1.00 54.03 206 GLY A O 1
ATOM 1584 N N . ASP A 1 207 ? 34.069 -5.646 -6.435 1.00 70.19 207 ASP A N 1
ATOM 1585 C CA . ASP A 1 207 ? 33.768 -6.328 -5.169 1.00 70.19 207 ASP A CA 1
ATOM 1586 C C . ASP A 1 207 ? 33.443 -7.808 -5.445 1.00 70.19 207 ASP A C 1
ATOM 1588 O O . ASP A 1 207 ? 32.363 -8.140 -5.938 1.00 70.19 207 ASP A O 1
ATOM 1592 N N . GLU A 1 208 ? 34.397 -8.699 -5.155 1.00 72.69 208 GLU A N 1
ATOM 1593 C CA . GLU A 1 208 ? 34.291 -10.147 -5.404 1.00 72.69 208 GLU A CA 1
ATOM 1594 C C . GLU A 1 208 ? 33.056 -10.764 -4.718 1.00 72.69 208 GLU A C 1
ATOM 1596 O O . GLU A 1 208 ? 32.419 -11.666 -5.272 1.00 72.69 208 GLU A O 1
ATOM 1601 N N . ASP A 1 209 ? 32.649 -10.232 -3.559 1.00 70.38 209 ASP A N 1
ATOM 1602 C CA . ASP A 1 209 ? 31.460 -10.695 -2.841 1.00 70.38 209 ASP A CA 1
ATOM 1603 C C . ASP A 1 209 ? 30.167 -10.277 -3.558 1.00 70.38 209 ASP A C 1
ATOM 1605 O O . ASP A 1 209 ? 29.215 -11.062 -3.638 1.00 70.38 209 ASP A O 1
ATOM 1609 N N . ALA A 1 210 ? 30.124 -9.065 -4.123 1.00 66.94 210 ALA A N 1
ATOM 1610 C CA . ALA A 1 210 ? 28.984 -8.595 -4.910 1.00 66.94 210 ALA A CA 1
ATOM 1611 C C . ALA A 1 210 ? 28.830 -9.407 -6.205 1.00 66.94 210 ALA A C 1
ATOM 1613 O O . ALA A 1 210 ? 27.730 -9.867 -6.517 1.00 66.94 210 ALA A O 1
ATOM 1614 N N . GLU A 1 211 ? 29.937 -9.664 -6.906 1.00 70.75 211 GLU A N 1
ATOM 1615 C CA . GLU A 1 211 ? 29.964 -10.479 -8.126 1.00 70.75 211 GLU A CA 1
ATOM 1616 C C . GLU A 1 211 ? 29.563 -11.940 -7.850 1.00 70.75 211 GLU A C 1
ATOM 1618 O O . GLU A 1 211 ? 28.797 -12.543 -8.610 1.00 70.75 211 GLU A O 1
ATOM 1623 N N . SER A 1 212 ? 30.014 -12.504 -6.725 1.00 75.75 212 SER A N 1
ATOM 1624 C CA . SER A 1 212 ? 29.628 -13.842 -6.265 1.00 75.75 212 SER A CA 1
ATOM 1625 C C . SER A 1 212 ? 28.130 -13.935 -5.955 1.00 75.75 212 SER A C 1
ATOM 1627 O O . SER A 1 212 ? 27.452 -14.870 -6.399 1.00 75.75 212 SER A O 1
ATOM 1629 N N . LEU A 1 213 ? 27.571 -12.946 -5.246 1.00 72.38 213 LEU A N 1
ATOM 1630 C CA . LEU A 1 213 ? 26.134 -12.876 -4.972 1.00 72.38 213 LEU A CA 1
ATOM 1631 C C . LEU A 1 213 ? 25.322 -12.748 -6.263 1.00 72.38 213 LEU A C 1
ATOM 1633 O O . LEU A 1 213 ? 24.339 -13.473 -6.431 1.00 72.38 213 LEU A O 1
ATOM 1637 N N . ASP A 1 214 ? 25.730 -11.885 -7.187 1.00 72.69 214 ASP A N 1
ATOM 1638 C CA . ASP A 1 214 ? 25.048 -11.731 -8.471 1.00 72.69 214 ASP A CA 1
ATOM 1639 C C . ASP A 1 214 ? 25.095 -13.027 -9.283 1.00 72.69 214 ASP A C 1
ATOM 1641 O O . ASP A 1 214 ? 24.079 -13.443 -9.842 1.00 72.69 214 ASP A O 1
ATOM 1645 N N . PHE A 1 215 ? 26.215 -13.754 -9.262 1.00 75.00 215 PHE A N 1
ATOM 1646 C CA . PHE A 1 215 ? 26.288 -15.073 -9.881 1.00 75.00 215 PHE A CA 1
ATOM 1647 C C . PHE A 1 215 ? 25.351 -16.090 -9.214 1.00 75.00 215 PHE A C 1
ATOM 1649 O O . PHE A 1 215 ? 24.643 -16.816 -9.920 1.00 75.00 215 PHE A O 1
ATOM 1656 N N . LEU A 1 216 ? 25.314 -16.162 -7.878 1.00 78.81 216 LEU A N 1
ATOM 1657 C CA . LEU A 1 216 ? 24.438 -17.077 -7.131 1.00 78.81 216 LEU A CA 1
ATOM 1658 C C . LEU A 1 216 ? 22.949 -16.779 -7.370 1.00 78.81 216 LEU A C 1
ATOM 1660 O O . LEU A 1 216 ? 22.143 -17.707 -7.487 1.00 78.81 216 LEU A O 1
ATOM 1664 N N . TYR A 1 217 ? 22.588 -15.499 -7.485 1.00 73.69 217 TYR A N 1
ATOM 1665 C CA . TYR A 1 217 ? 21.210 -15.027 -7.631 1.00 73.69 217 TYR A CA 1
ATOM 1666 C C . TYR A 1 217 ? 20.837 -14.596 -9.057 1.00 73.69 217 TYR A C 1
ATOM 1668 O O . TYR A 1 217 ? 19.740 -14.085 -9.265 1.00 73.69 217 TYR A O 1
ATOM 1676 N N . ARG A 1 218 ? 21.660 -14.895 -10.070 1.00 73.38 218 ARG A N 1
ATOM 1677 C CA . ARG A 1 218 ? 21.436 -14.528 -11.488 1.00 73.38 218 ARG A CA 1
ATOM 1678 C C . ARG A 1 218 ? 20.090 -14.963 -12.085 1.00 73.38 218 ARG A C 1
ATOM 1680 O O . ARG A 1 218 ? 19.652 -14.435 -13.098 1.00 73.38 218 ARG A O 1
ATOM 1687 N N . HIS A 1 219 ? 19.435 -15.957 -11.482 1.00 71.94 219 HIS A N 1
ATOM 1688 C CA . HIS A 1 219 ? 18.113 -16.455 -11.889 1.00 71.94 219 HIS A CA 1
ATOM 1689 C C . HIS A 1 219 ? 17.004 -16.122 -10.875 1.00 71.94 219 HIS A C 1
ATOM 1691 O O . HIS A 1 219 ? 15.894 -16.644 -10.967 1.00 71.94 219 HIS A O 1
ATOM 1697 N N . ARG A 1 220 ? 17.306 -15.283 -9.879 1.00 74.75 220 ARG A N 1
ATOM 1698 C CA . ARG A 1 220 ? 16.419 -14.857 -8.791 1.00 74.75 220 ARG A CA 1
ATOM 1699 C C . ARG A 1 220 ? 16.462 -13.334 -8.665 1.00 74.75 220 ARG A C 1
ATOM 1701 O O . ARG A 1 220 ? 16.941 -12.793 -7.673 1.00 74.75 220 ARG A O 1
ATOM 1708 N N . ALA A 1 221 ? 15.965 -12.660 -9.696 1.00 79.94 221 ALA A N 1
ATOM 1709 C CA . ALA A 1 221 ? 15.829 -11.211 -9.697 1.00 79.94 221 ALA A CA 1
ATOM 1710 C C . ALA A 1 221 ? 14.696 -10.761 -8.761 1.00 79.94 221 ALA A C 1
ATOM 1712 O O . ALA A 1 221 ? 13.592 -11.308 -8.811 1.00 79.94 221 ALA A O 1
ATOM 1713 N N . GLY A 1 222 ? 14.968 -9.746 -7.940 1.00 87.56 222 GLY A N 1
ATOM 1714 C CA . GLY A 1 222 ? 13.920 -8.968 -7.284 1.00 87.56 222 GLY A CA 1
ATOM 1715 C C . GLY A 1 222 ? 13.335 -7.971 -8.279 1.00 87.56 222 GLY A C 1
ATOM 1716 O O . GLY A 1 222 ? 14.094 -7.252 -8.925 1.00 87.56 222 GLY A O 1
ATOM 1717 N N . LEU A 1 223 ? 12.011 -7.947 -8.432 1.00 92.44 223 LEU A N 1
ATOM 1718 C CA . LEU A 1 223 ? 11.338 -7.042 -9.378 1.00 92.44 223 LEU A CA 1
ATOM 1719 C C . LEU A 1 223 ? 10.806 -5.765 -8.716 1.00 92.44 223 LEU A C 1
ATOM 1721 O O . LEU A 1 223 ? 10.569 -4.764 -9.384 1.00 92.44 223 LEU A O 1
ATOM 1725 N N . ALA A 1 224 ? 10.647 -5.789 -7.395 1.00 93.69 224 ALA A N 1
ATOM 1726 C CA . ALA A 1 224 ? 10.186 -4.655 -6.616 1.00 93.69 224 ALA A CA 1
ATOM 1727 C C . ALA A 1 224 ? 10.858 -4.634 -5.241 1.00 93.69 224 ALA A C 1
ATOM 1729 O O . ALA A 1 224 ? 11.263 -5.671 -4.706 1.00 93.69 224 ALA A O 1
ATOM 1730 N N . ARG A 1 225 ? 10.940 -3.441 -4.656 1.00 92.12 225 ARG A N 1
ATOM 1731 C CA . ARG A 1 225 ? 11.439 -3.179 -3.307 1.00 92.12 225 ARG A CA 1
ATOM 1732 C C . ARG A 1 225 ? 10.337 -2.514 -2.495 1.00 92.12 225 ARG A C 1
ATOM 1734 O O . ARG A 1 225 ? 9.819 -1.479 -2.896 1.00 92.12 225 ARG A O 1
ATOM 1741 N N . GLY A 1 226 ? 10.003 -3.082 -1.343 1.00 91.88 226 GLY A N 1
ATOM 1742 C CA . GLY A 1 226 ? 9.103 -2.440 -0.390 1.00 91.88 226 GLY A CA 1
ATOM 1743 C C . GLY A 1 226 ? 9.844 -1.456 0.519 1.00 91.88 226 GLY A C 1
ATOM 1744 O O . GLY A 1 226 ? 11.034 -1.619 0.798 1.00 91.88 226 GLY A O 1
ATOM 1745 N N . HIS A 1 227 ? 9.132 -0.431 0.982 1.00 89.56 227 HIS A N 1
ATOM 1746 C CA . HIS A 1 227 ? 9.628 0.597 1.899 1.00 89.56 227 HIS A CA 1
ATOM 1747 C C . HIS A 1 227 ? 8.844 0.536 3.202 1.00 89.56 227 HIS A C 1
ATOM 1749 O O . HIS A 1 227 ? 7.660 0.873 3.219 1.00 89.56 227 HIS A O 1
ATOM 1755 N N . LEU A 1 228 ? 9.500 0.081 4.279 1.00 88.56 228 LEU A N 1
ATOM 1756 C CA . LEU A 1 228 ? 8.886 -0.228 5.586 1.00 88.56 228 LEU A CA 1
ATOM 1757 C C . LEU A 1 228 ? 7.791 -1.314 5.537 1.00 88.56 228 LEU A C 1
ATOM 1759 O O . LEU A 1 228 ? 7.072 -1.525 6.512 1.00 88.56 228 LEU A O 1
ATOM 1763 N N . VAL A 1 229 ? 7.699 -2.011 4.405 1.00 91.44 229 VAL A N 1
ATOM 1764 C CA . VAL A 1 229 ? 6.812 -3.138 4.099 1.00 91.44 229 VAL A CA 1
ATOM 1765 C C . VAL A 1 229 ? 7.521 -4.068 3.117 1.00 91.44 229 VAL A C 1
ATOM 1767 O O . VAL A 1 229 ? 8.526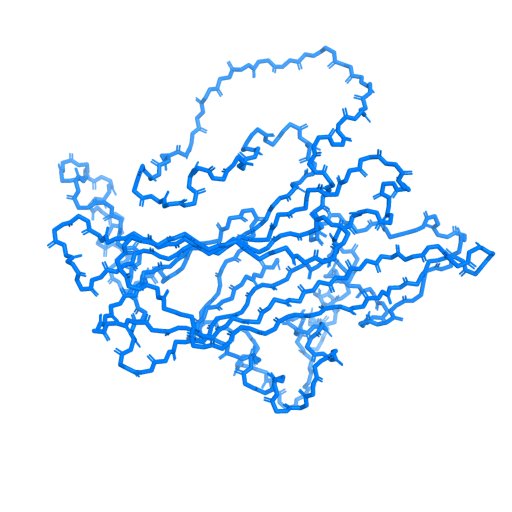 -3.683 2.515 1.00 91.44 229 VAL A O 1
ATOM 1770 N N . SER A 1 230 ? 7.007 -5.280 2.932 1.00 92.00 230 SER A N 1
ATOM 1771 C CA . SER A 1 230 ? 7.463 -6.171 1.864 1.00 92.00 230 SER A CA 1
ATOM 1772 C C . SER A 1 230 ? 6.846 -5.768 0.523 1.00 92.00 230 SER A C 1
ATOM 1774 O O . SER A 1 230 ? 5.806 -5.111 0.477 1.00 92.00 230 SER A O 1
ATOM 1776 N N . ALA A 1 231 ? 7.473 -6.190 -0.575 1.00 94.25 231 ALA A N 1
ATOM 1777 C CA . ALA A 1 231 ? 6.901 -6.105 -1.914 1.00 94.25 231 ALA A CA 1
ATOM 1778 C C . ALA A 1 231 ? 6.810 -7.500 -2.539 1.00 94.25 231 ALA A C 1
ATOM 1780 O O . ALA A 1 231 ? 7.694 -8.337 -2.354 1.00 94.25 231 ALA A O 1
ATOM 1781 N N . VAL A 1 232 ? 5.733 -7.729 -3.279 1.00 94.50 232 VAL A N 1
ATOM 1782 C CA . VAL A 1 232 ? 5.386 -8.984 -3.945 1.00 94.50 232 VAL A CA 1
ATOM 1783 C C . VAL A 1 232 ? 4.997 -8.651 -5.385 1.00 94.50 232 VAL A C 1
ATOM 1785 O O . VAL A 1 232 ? 4.503 -7.559 -5.652 1.00 94.50 232 VAL A O 1
ATOM 1788 N N . TRP A 1 233 ? 5.239 -9.563 -6.319 1.00 94.81 233 TRP A N 1
ATOM 1789 C CA . TRP A 1 233 ? 4.861 -9.413 -7.727 1.00 94.81 233 TRP A CA 1
ATOM 1790 C C . TRP A 1 233 ? 4.150 -10.666 -8.226 1.00 94.81 233 TRP A C 1
ATOM 1792 O O . TRP A 1 233 ? 4.342 -11.740 -7.651 1.00 94.81 233 TRP A O 1
ATOM 1802 N N . ALA A 1 234 ? 3.382 -10.543 -9.313 1.00 92.88 234 ALA A N 1
ATOM 1803 C CA . ALA A 1 234 ? 2.436 -11.558 -9.793 1.00 92.88 234 ALA A CA 1
ATOM 1804 C C . ALA A 1 234 ? 2.970 -13.005 -9.757 1.00 92.88 234 ALA A C 1
ATOM 1806 O O . ALA A 1 234 ? 2.308 -13.921 -9.278 1.00 92.88 234 ALA A O 1
ATOM 1807 N N . LYS A 1 235 ? 4.215 -13.224 -10.202 1.00 90.56 235 LYS A N 1
ATOM 1808 C CA . LYS A 1 235 ? 4.842 -14.559 -10.255 1.00 90.56 235 LYS A CA 1
ATOM 1809 C C . LYS A 1 235 ? 5.014 -15.240 -8.887 1.00 90.56 235 LYS A C 1
ATOM 1811 O O . LYS A 1 235 ? 5.138 -16.462 -8.834 1.00 90.56 235 LYS A O 1
ATOM 1816 N N . ILE A 1 236 ? 5.104 -14.470 -7.807 1.00 90.06 236 ILE A N 1
ATOM 1817 C CA . ILE A 1 236 ? 5.332 -14.966 -6.442 1.00 90.06 236 ILE A CA 1
ATOM 1818 C C . ILE A 1 236 ? 4.198 -14.582 -5.484 1.00 90.06 236 ILE A C 1
ATOM 1820 O O . ILE A 1 236 ? 4.362 -14.717 -4.273 1.00 90.06 236 ILE A O 1
ATOM 1824 N N . ASP A 1 237 ? 3.072 -14.091 -6.006 1.00 91.00 237 ASP A N 1
ATOM 1825 C CA . ASP A 1 237 ? 1.960 -13.627 -5.187 1.00 91.00 237 ASP A CA 1
ATOM 1826 C C . ASP A 1 237 ? 1.197 -14.802 -4.558 1.00 91.00 237 ASP A C 1
ATOM 1828 O O . ASP A 1 237 ? 0.592 -15.585 -5.293 1.00 91.00 237 ASP A O 1
ATOM 1832 N N . PRO A 1 238 ? 1.182 -14.950 -3.217 1.00 85.81 238 PRO A N 1
ATOM 1833 C CA . PRO A 1 238 ? 0.465 -16.041 -2.562 1.00 85.81 238 PRO A CA 1
ATOM 1834 C C . PRO A 1 238 ? -1.052 -16.016 -2.811 1.00 85.81 238 PRO A C 1
ATOM 1836 O O . PRO A 1 238 ? -1.684 -17.066 -2.695 1.00 85.81 238 PRO A O 1
ATOM 1839 N N . GLU A 1 239 ? -1.643 -14.870 -3.173 1.00 85.88 239 GLU A N 1
ATOM 1840 C CA . GLU A 1 239 ? -3.063 -14.784 -3.553 1.00 85.88 239 GLU A CA 1
ATOM 1841 C C . GLU A 1 239 ? -3.350 -15.412 -4.928 1.00 85.88 239 GLU A C 1
ATOM 1843 O O . GLU A 1 239 ? -4.482 -15.805 -5.198 1.00 85.88 239 GLU A O 1
ATOM 1848 N N . GLY A 1 240 ? -2.330 -15.600 -5.772 1.00 78.88 240 GLY A N 1
ATOM 1849 C CA . GLY A 1 240 ? -2.458 -16.306 -7.052 1.00 78.88 240 GLY A CA 1
ATOM 1850 C C . GLY A 1 240 ? -2.423 -17.831 -6.928 1.00 78.88 240 GLY A C 1
ATOM 1851 O O . GLY A 1 240 ? -2.760 -18.539 -7.874 1.00 78.88 240 GLY A O 1
ATOM 1852 N N . PHE A 1 241 ? -2.027 -18.353 -5.763 1.00 71.44 241 PHE A N 1
ATOM 1853 C CA . PHE A 1 241 ? -1.897 -19.790 -5.494 1.00 71.44 241 PHE A CA 1
ATOM 1854 C C . PHE A 1 241 ? -2.954 -20.307 -4.508 1.00 71.44 241 PHE A C 1
ATOM 1856 O O . PHE A 1 241 ? -2.766 -21.358 -3.888 1.00 71.44 241 PHE A O 1
ATOM 1863 N N . LEU A 1 242 ? -4.056 -19.568 -4.333 1.00 66.69 242 LEU A N 1
ATOM 1864 C CA . LEU A 1 242 ? -5.168 -19.989 -3.485 1.00 66.69 242 LEU A CA 1
ATOM 1865 C C . LEU A 1 242 ? -5.741 -21.315 -3.999 1.00 66.69 242 LEU A C 1
ATOM 1867 O O . LEU A 1 242 ? -6.123 -21.438 -5.159 1.00 66.69 242 LEU A O 1
ATOM 1871 N N . SER A 1 243 ? -5.787 -22.317 -3.120 1.00 54.44 243 SER A N 1
ATOM 1872 C CA . SER A 1 243 ? -6.501 -23.567 -3.388 1.00 54.44 243 SER A CA 1
ATOM 1873 C C . SER A 1 243 ? -8.012 -23.348 -3.253 1.00 54.44 243 SER A C 1
ATOM 1875 O O . SER A 1 243 ? -8.445 -22.466 -2.509 1.00 54.44 243 SER A O 1
ATOM 1877 N N . GLU A 1 244 ? -8.815 -24.166 -3.943 1.00 54.41 244 GLU A N 1
ATOM 1878 C CA . GLU A 1 244 ? -10.292 -24.133 -3.889 1.00 54.41 244 GLU A CA 1
ATOM 1879 C C . GLU A 1 244 ? -10.847 -24.228 -2.450 1.00 54.41 244 GLU A C 1
ATOM 1881 O O . GLU A 1 244 ? -11.949 -23.758 -2.177 1.00 54.41 244 GLU A O 1
ATOM 1886 N N . ASP A 1 245 ? -10.049 -24.747 -1.509 1.00 54.03 245 ASP A N 1
ATOM 1887 C CA . ASP A 1 245 ? -10.369 -24.857 -0.082 1.00 54.03 245 ASP A CA 1
ATOM 1888 C C . ASP A 1 245 ? -10.292 -23.517 0.691 1.00 54.03 245 ASP A C 1
ATOM 1890 O O . ASP A 1 245 ? -10.519 -23.482 1.902 1.00 54.03 245 ASP A O 1
ATOM 1894 N N . GLY A 1 246 ? -9.974 -22.399 0.021 1.00 49.72 246 GLY A N 1
ATOM 1895 C CA . GLY A 1 246 ? -10.275 -21.029 0.470 1.00 49.72 246 GLY A CA 1
ATOM 1896 C C . GLY A 1 246 ? -9.506 -20.499 1.689 1.00 49.72 246 GLY A C 1
ATOM 1897 O O . GLY A 1 246 ? -9.719 -19.362 2.109 1.00 49.72 246 GLY A O 1
ATOM 1898 N N . GLY A 1 247 ? -8.604 -21.284 2.275 1.00 54.81 247 GLY A N 1
ATOM 1899 C CA . GLY A 1 247 ? -7.847 -20.899 3.463 1.00 54.81 247 GLY A CA 1
ATOM 1900 C C . GLY A 1 247 ? -6.450 -20.400 3.125 1.00 54.81 247 GLY A C 1
ATOM 1901 O O . GLY A 1 247 ? -5.508 -21.186 3.129 1.00 54.81 247 GLY A O 1
ATOM 1902 N N . CYS A 1 248 ? -6.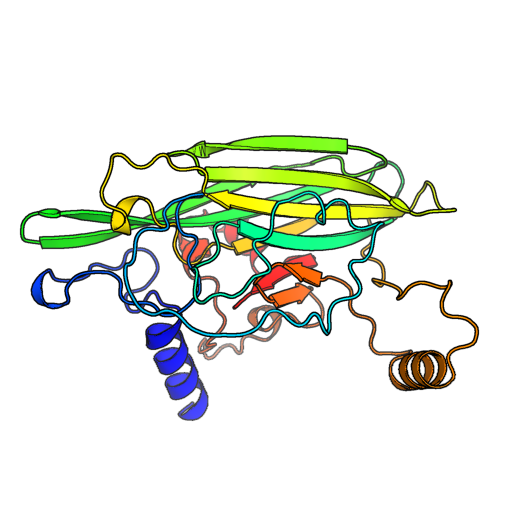278 -19.099 2.894 1.00 61.78 248 CYS A N 1
ATOM 1903 C CA . CYS A 1 248 ? -4.945 -18.504 2.863 1.00 61.78 248 CYS A CA 1
ATOM 1904 C C . CYS A 1 248 ? -4.832 -17.387 3.878 1.00 61.78 248 CYS A C 1
ATOM 1906 O O . CYS A 1 248 ? -5.681 -16.504 3.974 1.00 61.78 248 CYS A O 1
ATOM 1908 N N . ALA A 1 249 ? -3.733 -17.411 4.621 1.00 65.12 249 ALA A N 1
ATOM 1909 C CA . ALA A 1 249 ? -3.431 -16.354 5.558 1.00 65.12 249 ALA A CA 1
ATOM 1910 C C . ALA A 1 249 ? -3.174 -15.013 4.863 1.00 65.12 249 ALA A C 1
ATOM 1912 O O . ALA A 1 249 ? -3.199 -14.023 5.566 1.00 65.12 249 ALA A O 1
ATOM 1913 N N . PHE A 1 250 ? -2.963 -14.949 3.543 1.00 75.69 250 PHE A N 1
ATOM 1914 C CA . PHE A 1 250 ? -2.499 -13.755 2.819 1.00 75.69 250 PHE A CA 1
ATOM 1915 C C . PHE A 1 250 ? -3.569 -13.067 1.961 1.00 75.69 250 PHE A C 1
ATOM 1917 O O . PHE A 1 250 ? -3.235 -12.367 1.016 1.00 75.69 250 PHE A O 1
ATOM 1924 N N . THR A 1 251 ? -4.854 -13.230 2.280 1.00 83.75 251 THR A N 1
ATOM 1925 C CA . THR A 1 251 ? -5.944 -12.591 1.524 1.00 83.75 251 THR A CA 1
ATOM 1926 C C . THR A 1 251 ? -5.972 -11.071 1.681 1.00 83.75 251 THR A C 1
ATOM 1928 O O . THR A 1 251 ? -5.712 -10.546 2.775 1.00 83.75 251 THR A O 1
ATOM 1931 N N . TRP A 1 252 ? -6.386 -10.380 0.618 1.00 91.25 252 TRP A N 1
ATOM 1932 C CA . TRP A 1 252 ? -6.688 -8.952 0.613 1.00 91.25 252 TRP A CA 1
ATOM 1933 C C . TRP A 1 252 ? -8.007 -8.630 1.325 1.00 91.25 252 TRP A C 1
ATOM 1935 O O . TRP A 1 252 ? -9.076 -8.567 0.717 1.00 91.25 252 TRP A O 1
ATOM 1945 N N . THR A 1 253 ? -7.938 -8.401 2.636 1.00 91.38 253 THR A N 1
ATOM 1946 C CA . THR A 1 253 ? -9.124 -8.097 3.454 1.00 91.38 253 THR A CA 1
ATOM 1947 C C . THR A 1 253 ? -9.873 -6.857 2.963 1.00 91.38 253 THR A C 1
ATOM 1949 O O . THR A 1 253 ? -11.095 -6.887 2.834 1.00 91.38 253 THR A O 1
ATOM 1952 N N . ASP A 1 254 ? -9.155 -5.779 2.643 1.00 94.81 254 ASP A N 1
ATOM 1953 C CA . ASP A 1 254 ? -9.775 -4.519 2.218 1.00 94.81 254 ASP A CA 1
ATOM 1954 C C . ASP A 1 254 ? -10.219 -4.506 0.755 1.00 94.81 254 ASP A C 1
ATOM 1956 O O . ASP A 1 254 ? -10.985 -3.623 0.370 1.00 94.81 254 ASP A O 1
ATOM 1960 N N . GLY A 1 255 ? -9.863 -5.526 -0.032 1.00 92.81 255 GLY A N 1
ATOM 1961 C CA . GLY A 1 255 ? -10.437 -5.738 -1.362 1.00 92.81 255 GLY A CA 1
ATOM 1962 C C . GLY A 1 255 ? -11.959 -5.918 -1.324 1.00 92.81 255 GLY A C 1
ATOM 1963 O O . GLY A 1 255 ? -12.633 -5.606 -2.294 1.00 92.81 255 GLY A O 1
ATOM 1964 N N . LEU A 1 256 ? -12.524 -6.324 -0.178 1.00 92.88 256 LEU A N 1
ATOM 1965 C CA . LEU A 1 256 ? -13.975 -6.394 0.053 1.00 92.88 256 LEU A CA 1
ATOM 1966 C C . LEU A 1 256 ? -14.678 -5.024 0.082 1.00 92.88 256 LEU A C 1
ATOM 1968 O O . LEU A 1 256 ? -15.902 -4.976 0.149 1.00 92.88 256 LEU A O 1
ATOM 1972 N N . SER A 1 257 ? -13.927 -3.920 0.115 1.00 93.25 257 SER A N 1
ATOM 1973 C CA . SER A 1 257 ? -14.486 -2.564 -0.002 1.00 93.25 257 SER A CA 1
ATOM 1974 C C . SER A 1 257 ? -14.650 -2.094 -1.451 1.00 93.25 257 SER A C 1
ATOM 1976 O O . SER A 1 257 ? -15.212 -1.025 -1.680 1.00 93.25 257 SER A O 1
ATOM 1978 N N . LEU A 1 258 ? -14.152 -2.878 -2.408 1.00 95.69 258 LEU A N 1
ATOM 1979 C CA . LEU A 1 258 ? -14.268 -2.633 -3.840 1.00 95.69 258 LEU A CA 1
ATOM 1980 C C . LEU A 1 258 ? -15.445 -3.419 -4.423 1.00 95.69 258 LEU A C 1
ATOM 1982 O O . LEU A 1 258 ? -15.915 -4.382 -3.815 1.00 95.69 258 LEU A O 1
ATOM 1986 N N . ASP A 1 259 ? -15.902 -3.017 -5.609 1.00 96.12 259 ASP A N 1
ATOM 1987 C CA . ASP A 1 259 ? -16.780 -3.879 -6.401 1.00 96.12 259 ASP A CA 1
ATOM 1988 C C . ASP A 1 259 ? -16.021 -5.111 -6.932 1.00 96.12 259 ASP A C 1
ATOM 1990 O O . ASP A 1 259 ? -14.788 -5.162 -6.911 1.00 96.12 259 ASP A O 1
ATOM 1994 N N . ASP A 1 260 ? -16.765 -6.128 -7.376 1.00 94.00 260 ASP A N 1
ATOM 1995 C CA . ASP A 1 260 ? -16.185 -7.411 -7.791 1.00 94.00 260 ASP A CA 1
ATOM 1996 C C . ASP A 1 260 ? -15.215 -7.253 -8.977 1.00 94.00 260 ASP A C 1
ATOM 1998 O O . ASP A 1 260 ? -14.158 -7.879 -8.993 1.00 94.00 260 ASP A O 1
ATOM 2002 N N . GLU A 1 261 ? -15.512 -6.362 -9.930 1.00 95.31 261 GLU A N 1
ATOM 2003 C CA . GLU A 1 261 ? -14.666 -6.121 -11.107 1.00 95.31 261 GLU A CA 1
ATOM 2004 C C . GLU A 1 261 ? -13.323 -5.491 -10.712 1.00 95.31 261 GLU A C 1
ATOM 2006 O O . GLU A 1 261 ? -12.253 -5.945 -11.124 1.00 95.31 261 GLU A O 1
ATOM 2011 N N . GLN A 1 262 ? -13.361 -4.460 -9.869 1.00 95.88 262 GLN A N 1
ATOM 2012 C CA . GLN A 1 262 ? -12.174 -3.811 -9.326 1.00 95.88 262 GLN A CA 1
ATOM 2013 C C . GLN A 1 262 ? -11.362 -4.771 -8.461 1.00 95.88 262 GLN A C 1
ATOM 2015 O O . GLN A 1 262 ? -10.133 -4.798 -8.547 1.00 95.88 262 GLN A O 1
ATOM 2020 N N . ARG A 1 263 ? -12.033 -5.562 -7.624 1.00 94.38 263 ARG A N 1
ATOM 2021 C CA . ARG A 1 263 ? -11.373 -6.526 -6.751 1.00 94.38 263 ARG A CA 1
ATOM 2022 C C . ARG A 1 263 ? -10.651 -7.594 -7.560 1.00 94.38 263 ARG A C 1
ATOM 2024 O O . ARG A 1 263 ? -9.471 -7.835 -7.302 1.00 94.38 263 ARG A O 1
ATOM 2031 N N . ASP A 1 264 ? -11.312 -8.193 -8.543 1.00 92.50 264 ASP A N 1
ATOM 2032 C CA . ASP A 1 264 ? -10.710 -9.207 -9.409 1.00 92.50 264 ASP A CA 1
ATOM 2033 C C . ASP A 1 264 ? -9.513 -8.625 -10.168 1.00 92.50 264 ASP A C 1
ATOM 2035 O O . ASP A 1 264 ? -8.433 -9.220 -10.177 1.00 92.50 264 ASP A O 1
ATOM 2039 N N . ARG A 1 265 ? -9.657 -7.400 -10.693 1.00 94.62 265 ARG A N 1
ATOM 2040 C CA . ARG A 1 265 ? -8.587 -6.666 -11.386 1.00 94.62 265 ARG A CA 1
ATOM 2041 C C . ARG A 1 265 ? -7.328 -6.468 -10.534 1.00 94.62 265 ARG A C 1
ATOM 2043 O O . ARG A 1 265 ? -6.232 -6.474 -11.085 1.00 94.62 265 ARG A O 1
ATOM 2050 N N . PHE A 1 266 ? -7.451 -6.293 -9.216 1.00 95.62 266 PHE A N 1
ATOM 2051 C CA . PHE A 1 266 ? -6.320 -6.002 -8.320 1.00 95.62 266 PHE A CA 1
ATOM 2052 C C . PHE A 1 266 ? -5.965 -7.142 -7.347 1.00 95.62 266 PHE A C 1
ATOM 2054 O O . PHE A 1 266 ? -5.097 -6.967 -6.494 1.00 95.62 266 PHE A O 1
ATOM 2061 N N . THR A 1 267 ? -6.582 -8.323 -7.435 1.00 91.50 267 THR A N 1
ATOM 2062 C CA . THR A 1 267 ? -6.284 -9.427 -6.496 1.00 91.50 267 THR A CA 1
ATOM 2063 C C . THR A 1 267 ? -4.881 -10.009 -6.704 1.00 91.50 267 THR A C 1
ATOM 2065 O O . THR A 1 267 ? -4.194 -10.291 -5.725 1.00 91.50 267 THR A O 1
ATOM 2068 N N . CYS A 1 268 ? -4.420 -10.122 -7.952 1.00 91.62 268 CYS A N 1
ATOM 2069 C CA . CYS A 1 268 ? -3.074 -10.593 -8.310 1.00 91.62 268 CYS A CA 1
ATOM 2070 C C . CYS A 1 268 ? -2.378 -9.572 -9.222 1.00 91.62 268 CYS A C 1
ATOM 2072 O O . CYS A 1 268 ? -2.237 -9.820 -10.421 1.00 91.62 268 CYS A O 1
ATOM 2074 N N . PRO A 1 269 ? -2.007 -8.401 -8.683 1.00 95.81 269 PRO A N 1
ATOM 2075 C CA . PRO A 1 269 ? -1.455 -7.319 -9.478 1.00 95.81 269 PRO A CA 1
ATOM 2076 C C . PRO A 1 269 ? -0.008 -7.610 -9.892 1.00 95.81 269 PRO A C 1
ATOM 2078 O O . PRO A 1 269 ? 0.656 -8.484 -9.324 1.00 95.81 269 PRO A O 1
ATOM 2081 N N . ASP A 1 270 ? 0.522 -6.834 -10.836 1.00 96.69 270 ASP A N 1
ATOM 2082 C CA . ASP A 1 270 ? 1.924 -6.957 -11.250 1.00 96.69 270 ASP A CA 1
ATOM 2083 C C . ASP A 1 270 ? 2.884 -6.708 -10.085 1.00 96.69 270 ASP A C 1
ATOM 2085 O O . ASP A 1 270 ? 3.871 -7.430 -9.937 1.00 96.69 270 ASP A O 1
ATOM 2089 N N . VAL A 1 271 ? 2.574 -5.728 -9.226 1.00 97.38 271 VAL A N 1
ATOM 2090 C CA . VAL A 1 271 ? 3.325 -5.410 -8.003 1.00 97.38 271 VAL A CA 1
ATOM 2091 C C . VAL A 1 271 ? 2.372 -5.016 -6.873 1.00 97.38 271 VAL A C 1
ATOM 2093 O O . VAL A 1 271 ? 1.424 -4.261 -7.082 1.00 97.38 271 VAL A O 1
ATOM 2096 N N . ARG A 1 272 ? 2.641 -5.457 -5.640 1.00 97.00 272 ARG A N 1
ATOM 2097 C CA . ARG A 1 272 ? 1.954 -4.969 -4.436 1.00 97.00 272 ARG A CA 1
ATOM 2098 C C . ARG A 1 272 ? 2.822 -4.944 -3.190 1.00 97.00 272 ARG A C 1
ATOM 2100 O O . ARG A 1 272 ? 3.821 -5.650 -3.095 1.00 97.00 272 ARG A O 1
ATOM 2107 N N . THR A 1 273 ? 2.396 -4.164 -2.207 1.00 96.56 273 THR A N 1
ATOM 2108 C CA . THR A 1 273 ? 2.928 -4.204 -0.839 1.00 96.56 273 THR A CA 1
ATOM 2109 C C . THR A 1 273 ? 2.300 -5.338 -0.021 1.00 96.56 273 THR A C 1
ATOM 2111 O O . THR A 1 273 ? 1.114 -5.630 -0.188 1.00 96.56 273 THR A O 1
ATOM 2114 N N . GLU A 1 274 ? 3.053 -5.920 0.914 1.00 92.62 274 GLU A N 1
ATOM 2115 C CA . GLU A 1 274 ? 2.572 -6.933 1.870 1.00 92.62 274 GLU A CA 1
ATOM 2116 C C . GLU A 1 274 ? 3.296 -6.823 3.227 1.00 92.62 274 GLU A C 1
ATOM 2118 O O . GLU A 1 274 ? 4.396 -6.269 3.305 1.00 92.62 274 GLU A O 1
ATOM 2123 N N . TYR A 1 275 ? 2.677 -7.351 4.287 1.00 86.75 275 TYR A N 1
ATOM 2124 C CA . TYR A 1 275 ? 3.209 -7.418 5.653 1.00 86.75 275 TYR A CA 1
ATOM 2125 C C . TYR A 1 275 ? 3.559 -8.843 6.086 1.00 86.75 275 TYR A C 1
ATOM 2127 O O . TYR A 1 275 ? 2.753 -9.768 5.831 1.00 86.75 275 TYR A O 1
#

Sequence (275 aa):
MERDLLVSQLRGNILGPRGGNVETIDRSKGGPDYIVGFLDPLGSTQRETGDEFISEHAGHRSDPTDPGDHVVIDTNFEGKPPSSMGVSFIVSGVSPEVEICATWARYKSCGEEGFQREPRSVILERQEVGGSRNSQLHLEDGLELLLRSSPLPGDSDCSRVSLFLVNRSQAGRSKTELRVHQPQIRVNLHHPCELLPMNKDPGAHGDEDAESLDFLYRHRAGLARGHLVSAVWAKIDPEGFLSEDGGCAFTWTDGLSLDDEQRDRFTCPDVRTEY

Foldseek 3Di:
DVVLVVLLVVCVQAADDVCFQWDFDAVVNVADPHNDFKAFAPPPDDDDDDDDDDDDDDDDPDPPPAPCVPVPFVPPPPVDGHQKKKKKFKKFDDQWWKKKKKKWWFWDQPDNRGTIIDIDMDIDGGHGQAAFDWDWDQDPQQKIKIWTWHADVPGRRMIMIMIMIGQNHDPDDDRRRSMIGNMKMFMAIDPPMDQDFPDDDPVPPPDPVVVVVCVVCVVPGDRMCIGSFHKDALVGDVLNVDDPVRRHSFFDRSLVVDPPVVSVQGRRHRMMTHD

pLDDT: mean 81.04, std 18.58, range [26.16, 98.5]

Radius of gyration: 19.87 Å; chains: 1; bounding box: 55×44×54 Å

Secondary structure (DSSP, 8-state):
-HHHHHHHHHHHHHT--SS-TT-EE-GGG-S---SSSEEPPTT---------------S----TT-TTTTS------SSPPPSEEEEEEEEESSS-EEEEEEEEEEEEE-GGG-EEEEEEEEEEEEEE-SSSEEEEEE-GGGEEEEEEEEEETTEEEEEEEEEEEEE---BTB-HHHH-EEEEEEEEEEETT-EEE-----GGGTT-HHHHHHHHHHTT----EEEESSEEEEGGG-GGGG--TT---TT--GGGGGS-HHHHHHHHS-SEEEE-

Organism: NCBI:txid408172